Protein AF-K0EKS1-F1 (afdb_monomer_lite)

Organism: Nocardia brasiliensis (strain ATCC 700358 / HUJEG-1) (NCBI:txid1133849)

Secondary structure (DSSP, 8-state):
---HHHHHHHHHHHHHHHHHHHHHHHHHHHHHHHHHHHHHHHHHHHHHHHHHHHHHHHHHHHHHHHHHHHHHHHHHHHHTT-HHHHHH---SS--GGG--TT-HHHHHHHHHHHHHHHHHHHHHHHHHS-PPTT-SSS-HHHHHHHHHHHHHHHHHHHTT-GGG-TTHHHHHHHHHHHHHHHHHHHHH--

Structure (mmCIF, N/CA/C/O backbone):
data_AF-K0EKS1-F1
#
_entry.id   AF-K0EKS1-F1
#
loop_
_atom_site.group_PDB
_atom_site.id
_atom_site.type_symbol
_atom_site.label_atom_id
_atom_site.label_alt_id
_atom_site.label_comp_id
_atom_site.label_asym_id
_atom_site.label_entity_id
_atom_site.label_seq_id
_atom_site.pdbx_PDB_ins_code
_atom_site.Cartn_x
_atom_site.Cartn_y
_atom_site.Cartn_z
_atom_site.occupancy
_atom_site.B_iso_or_equiv
_atom_site.auth_seq_id
_atom_site.auth_comp_id
_atom_site.auth_asym_id
_atom_site.auth_atom_id
_atom_site.pdbx_PDB_model_num
ATOM 1 N N . MET A 1 1 ? -32.807 6.459 83.643 1.00 56.84 1 MET A N 1
ATOM 2 C CA . MET A 1 1 ? -33.765 5.851 82.695 1.00 56.84 1 MET A CA 1
ATOM 3 C C . MET A 1 1 ? -33.998 6.835 81.564 1.00 56.84 1 MET A C 1
ATOM 5 O O . MET A 1 1 ? -34.499 7.922 81.821 1.00 56.84 1 MET A O 1
ATOM 9 N N . LEU A 1 2 ? -33.567 6.502 80.348 1.00 55.72 2 LEU A N 1
ATOM 10 C CA . LEU A 1 2 ? -33.925 7.268 79.153 1.00 55.72 2 LEU A CA 1
ATOM 11 C C . LEU A 1 2 ? -35.440 7.152 78.950 1.00 55.72 2 LEU A C 1
ATOM 13 O O . LEU A 1 2 ? -35.976 6.049 78.929 1.00 55.72 2 LEU A O 1
ATOM 17 N N . SER A 1 3 ? -36.131 8.287 78.844 1.00 78.94 3 SER A N 1
ATOM 18 C CA . SER A 1 3 ? -37.549 8.320 78.476 1.00 78.94 3 SER A CA 1
ATOM 19 C C . SER A 1 3 ? -37.733 7.672 77.098 1.00 78.94 3 SER A C 1
ATOM 21 O O . SER A 1 3 ? -36.921 7.918 76.204 1.00 78.94 3 SER A O 1
ATOM 23 N N . ASN A 1 4 ? -38.811 6.903 76.891 1.00 83.19 4 ASN A N 1
ATOM 24 C CA . ASN A 1 4 ? -39.162 6.318 75.584 1.00 83.19 4 ASN A CA 1
ATOM 25 C C . ASN A 1 4 ? -39.104 7.346 74.441 1.00 83.19 4 ASN A C 1
ATOM 27 O O . ASN A 1 4 ? -38.734 7.016 73.318 1.00 83.19 4 ASN A O 1
ATOM 31 N N . ARG A 1 5 ? -39.406 8.617 74.735 1.00 84.06 5 ARG A N 1
ATOM 32 C CA . ARG A 1 5 ? -39.334 9.714 73.764 1.00 84.06 5 ARG A CA 1
ATOM 33 C C . ARG A 1 5 ? -37.901 10.030 73.326 1.00 84.06 5 ARG A C 1
ATOM 35 O O . ARG A 1 5 ? -37.672 10.354 72.168 1.00 84.06 5 ARG A O 1
ATOM 42 N N . MET A 1 6 ? -36.941 9.925 74.240 1.00 85.00 6 MET A N 1
ATOM 43 C CA . MET A 1 6 ? -35.523 10.159 73.963 1.00 85.00 6 MET A CA 1
ATOM 44 C C . MET A 1 6 ? -34.927 8.999 73.159 1.00 85.00 6 MET A C 1
ATOM 46 O O . MET A 1 6 ? -34.163 9.232 72.231 1.00 85.00 6 MET A O 1
ATOM 50 N N . LEU A 1 7 ? -35.355 7.767 73.446 1.00 85.75 7 LEU A N 1
ATOM 51 C CA . LEU A 1 7 ? -34.953 6.577 72.692 1.00 85.75 7 LEU A CA 1
ATOM 52 C C . LEU A 1 7 ? -35.479 6.622 71.244 1.00 85.75 7 LEU A C 1
ATOM 54 O O . LEU A 1 7 ? -34.728 6.362 70.310 1.00 85.75 7 LEU A O 1
ATOM 58 N N . ALA A 1 8 ? -36.726 7.065 71.045 1.00 86.81 8 ALA A N 1
ATOM 59 C CA . ALA A 1 8 ? -37.295 7.284 69.713 1.00 86.81 8 ALA A CA 1
ATOM 60 C C . ALA A 1 8 ? -36.559 8.378 68.913 1.00 86.81 8 ALA A C 1
ATOM 62 O O . ALA A 1 8 ? -36.337 8.216 67.716 1.00 86.81 8 ALA A O 1
ATOM 63 N N . LEU A 1 9 ? -36.152 9.476 69.562 1.00 89.38 9 LEU A N 1
ATOM 64 C CA . LEU A 1 9 ? -35.374 10.539 68.913 1.00 89.38 9 LEU A CA 1
ATOM 65 C C . LEU A 1 9 ? -33.978 10.066 68.496 1.00 89.38 9 LEU A C 1
ATOM 67 O O . LEU A 1 9 ? -33.547 10.382 67.393 1.00 89.38 9 LEU A O 1
ATOM 71 N N . VAL A 1 10 ? -33.292 9.292 69.343 1.00 87.44 10 VAL A N 1
ATOM 72 C CA . VAL A 1 10 ? -31.976 8.727 69.004 1.00 87.44 10 VAL A CA 1
ATOM 73 C C . VAL A 1 10 ? -32.083 7.799 67.793 1.00 87.44 10 VAL A C 1
ATOM 75 O O . VAL A 1 10 ? -31.304 7.952 66.859 1.00 87.44 10 VAL A O 1
ATOM 78 N N . LEU A 1 11 ? -33.088 6.915 67.752 1.00 88.25 11 LEU A N 1
ATOM 79 C CA . LEU A 1 11 ? -33.312 6.025 66.605 1.00 88.25 11 LEU A CA 1
ATOM 80 C C . LEU A 1 11 ? -33.653 6.786 65.314 1.00 88.25 11 LEU A C 1
ATOM 82 O O . LEU A 1 11 ? -33.196 6.402 64.244 1.00 88.25 11 LEU A O 1
ATOM 86 N N . LEU A 1 12 ? -34.425 7.875 65.399 1.00 90.75 12 LEU A N 1
ATOM 87 C CA . LEU A 1 12 ? -34.719 8.729 64.242 1.00 90.75 12 LEU A CA 1
ATOM 88 C C . LEU A 1 12 ? -33.471 9.440 63.708 1.00 90.75 12 LEU A C 1
ATOM 90 O O . LEU A 1 12 ? -33.309 9.546 62.495 1.00 90.75 12 LEU A O 1
ATOM 94 N N . VAL A 1 13 ? -32.596 9.924 64.594 1.00 92.00 13 VAL A N 1
ATOM 95 C CA . VAL A 1 13 ? -31.334 10.566 64.196 1.00 92.00 13 VAL A CA 1
ATOM 96 C C . VAL A 1 13 ? -30.388 9.556 63.551 1.00 92.00 13 VAL A C 1
ATOM 98 O O . VAL A 1 13 ? -29.779 9.881 62.536 1.00 92.00 13 VAL A O 1
ATOM 101 N N . ASP A 1 14 ? -30.298 8.340 64.091 1.00 92.00 14 ASP A N 1
ATOM 102 C CA . ASP A 1 14 ? -29.444 7.283 63.536 1.00 92.00 14 ASP A CA 1
ATOM 103 C C . ASP A 1 14 ? -29.955 6.826 62.159 1.00 92.00 14 ASP A C 1
ATOM 105 O O . ASP A 1 14 ? -29.204 6.814 61.186 1.00 92.00 14 ASP A O 1
ATOM 109 N N . ALA A 1 15 ? -31.270 6.611 62.021 1.00 89.44 15 ALA A N 1
ATOM 110 C CA . ALA A 1 15 ? -31.894 6.294 60.736 1.00 89.44 15 ALA A CA 1
ATOM 111 C C . ALA A 1 15 ? -31.708 7.415 59.695 1.00 89.44 15 ALA A C 1
ATOM 113 O O . ALA A 1 15 ? -31.446 7.143 58.521 1.00 89.44 15 ALA A O 1
ATOM 114 N N . ALA A 1 16 ? -31.808 8.684 60.106 1.00 92.25 16 ALA A N 1
ATOM 115 C CA . ALA A 1 16 ? -31.542 9.821 59.226 1.00 92.25 16 ALA A CA 1
ATOM 116 C C . ALA A 1 16 ? -30.058 9.905 58.822 1.00 92.25 16 ALA A C 1
ATOM 118 O O . ALA A 1 16 ? -29.754 10.227 57.673 1.00 92.25 16 ALA A O 1
ATOM 119 N N . ALA A 1 17 ? -29.137 9.592 59.739 1.00 92.06 17 ALA A N 1
ATOM 120 C CA . ALA A 1 17 ? -27.705 9.570 59.464 1.00 92.06 17 ALA A CA 1
ATOM 121 C C . ALA A 1 17 ? -27.325 8.451 58.484 1.00 92.06 17 ALA A C 1
ATOM 123 O O . ALA A 1 17 ? -26.531 8.690 57.572 1.00 92.06 17 ALA A O 1
ATOM 124 N N . ASP A 1 18 ? -27.912 7.264 58.627 1.00 93.62 18 ASP A N 1
ATOM 125 C CA . ASP A 1 18 ? -27.682 6.148 57.709 1.00 93.62 18 ASP A CA 1
ATOM 126 C C . ASP A 1 18 ? -28.278 6.421 56.326 1.00 93.62 18 ASP A C 1
ATOM 128 O O . ASP A 1 18 ? -27.584 6.259 55.323 1.00 93.62 18 ASP A O 1
ATOM 132 N N . THR A 1 19 ? -29.489 6.985 56.257 1.00 93.12 19 THR A N 1
ATOM 133 C CA . THR A 1 19 ? -30.087 7.406 54.976 1.00 93.12 19 THR A CA 1
ATOM 134 C C . THR A 1 19 ? -29.200 8.437 54.263 1.00 93.12 19 THR A C 1
ATOM 136 O O . THR A 1 19 ? -28.927 8.310 53.071 1.00 93.12 19 THR A O 1
ATOM 139 N N . ALA A 1 20 ? -28.662 9.421 54.995 1.00 92.00 20 ALA A N 1
ATOM 140 C CA . ALA A 1 20 ? -27.756 10.421 54.428 1.00 92.00 20 ALA A CA 1
ATOM 141 C C . ALA A 1 20 ? -26.421 9.820 53.940 1.00 92.00 20 ALA A C 1
ATOM 143 O O . ALA A 1 20 ? -25.852 10.286 52.948 1.00 92.00 20 ALA A O 1
ATOM 144 N N . ARG A 1 21 ? -25.903 8.782 54.613 1.00 93.56 21 ARG A N 1
ATOM 145 C CA . ARG A 1 21 ? -24.689 8.064 54.184 1.00 93.56 21 ARG A CA 1
ATOM 146 C C . ARG A 1 21 ? -24.934 7.252 52.917 1.00 93.56 21 ARG A C 1
ATOM 148 O O . ARG A 1 21 ? -24.098 7.304 52.014 1.00 93.56 21 ARG A O 1
ATOM 155 N N . ASP A 1 22 ? -26.068 6.567 52.832 1.00 93.81 22 ASP A N 1
ATOM 156 C CA . ASP A 1 22 ? -26.453 5.783 51.657 1.00 93.81 22 ASP A CA 1
ATOM 157 C C . ASP A 1 22 ? -26.688 6.677 50.436 1.00 93.81 22 ASP A C 1
ATOM 159 O O . ASP A 1 22 ? -26.196 6.384 49.343 1.00 93.81 22 ASP A O 1
ATOM 163 N N . GLU A 1 23 ? -27.344 7.825 50.619 1.00 94.00 23 GLU A N 1
ATOM 164 C CA . GLU A 1 23 ? -27.507 8.828 49.563 1.00 94.00 23 GLU A CA 1
ATOM 165 C C . GLU A 1 23 ? -26.155 9.380 49.087 1.00 94.00 23 GLU A C 1
ATOM 167 O O . GLU A 1 23 ? -25.901 9.453 47.879 1.00 94.00 23 GLU A O 1
ATOM 172 N N . ALA A 1 24 ? -25.240 9.695 50.011 1.00 93.06 24 ALA A N 1
ATOM 173 C CA . ALA A 1 24 ? -23.900 10.168 49.668 1.00 93.06 24 ALA A CA 1
ATOM 174 C C . ALA A 1 24 ? -23.063 9.098 48.940 1.00 93.06 24 ALA A C 1
ATOM 176 O O . ALA A 1 24 ? -22.315 9.423 48.011 1.00 93.06 24 ALA A O 1
ATOM 177 N N . ALA A 1 25 ? -23.185 7.826 49.330 1.00 93.19 25 ALA A N 1
ATOM 178 C CA . ALA A 1 25 ? -22.529 6.706 48.659 1.00 93.19 25 ALA A CA 1
ATOM 179 C C . ALA A 1 25 ? -23.094 6.494 47.244 1.00 93.19 25 ALA A C 1
ATOM 181 O O . ALA A 1 25 ? -22.328 6.393 46.280 1.00 93.19 25 ALA A O 1
ATOM 182 N N . ALA A 1 26 ? -24.421 6.525 47.097 1.00 92.88 26 ALA A N 1
ATOM 183 C CA . ALA A 1 26 ? -25.094 6.421 45.808 1.00 92.88 26 ALA A CA 1
ATOM 184 C C . ALA A 1 26 ? -24.721 7.581 44.871 1.00 92.88 26 ALA A C 1
ATOM 186 O O . ALA A 1 26 ? -24.513 7.376 43.671 1.00 92.88 26 ALA A O 1
ATOM 187 N N . GLU A 1 27 ? -24.587 8.805 45.390 1.00 93.56 27 GLU A N 1
ATOM 188 C CA . GLU A 1 27 ? -24.186 9.951 44.578 1.00 93.56 27 GLU A CA 1
ATOM 189 C C . GLU A 1 27 ? -22.719 9.870 44.131 1.00 93.56 27 GLU A C 1
ATOM 191 O O . GLU A 1 27 ? -22.423 10.156 42.966 1.00 93.56 27 GLU A O 1
ATOM 196 N N . ARG A 1 28 ? -21.806 9.410 44.998 1.00 93.38 28 ARG A N 1
ATOM 197 C CA . ARG A 1 28 ? -20.407 9.140 44.613 1.00 93.38 28 ARG A CA 1
ATOM 198 C C . ARG A 1 28 ? -20.329 8.092 43.507 1.00 93.38 28 ARG A C 1
ATOM 200 O O . ARG A 1 28 ? -19.705 8.345 42.481 1.00 93.38 28 ARG A O 1
ATOM 207 N N . GLN A 1 29 ? -21.062 6.989 43.644 1.00 93.00 29 GLN A N 1
ATOM 208 C CA . GLN A 1 29 ? -21.104 5.938 42.629 1.00 93.00 29 GLN A CA 1
ATOM 209 C C . GLN A 1 29 ? -21.655 6.448 41.285 1.00 93.00 29 GLN A C 1
ATOM 211 O O . GLN A 1 29 ? -21.116 6.122 40.226 1.00 93.00 29 GLN A O 1
ATOM 216 N N . ARG A 1 30 ? -22.687 7.304 41.304 1.00 93.38 30 ARG A N 1
ATOM 217 C CA . ARG A 1 30 ? -23.215 7.955 40.090 1.00 93.38 30 ARG A CA 1
ATOM 218 C C . ARG A 1 30 ? -22.198 8.901 39.450 1.00 93.38 30 ARG A C 1
ATOM 220 O O . ARG A 1 30 ? -22.126 8.965 38.222 1.00 93.38 30 ARG A O 1
ATOM 227 N N . ARG A 1 31 ? -21.420 9.643 40.245 1.00 93.38 31 ARG A N 1
ATOM 228 C CA . ARG A 1 31 ? -20.357 10.528 39.736 1.00 93.38 31 ARG A CA 1
ATOM 229 C C . ARG A 1 31 ? -19.224 9.721 39.102 1.00 93.38 31 ARG A C 1
ATOM 231 O O . ARG A 1 31 ? -18.850 10.024 37.971 1.00 93.38 31 ARG A O 1
ATOM 238 N N . ASP A 1 32 ? -18.765 8.658 39.752 1.00 93.38 32 ASP A N 1
ATOM 239 C CA . ASP A 1 32 ? -17.698 7.793 39.235 1.00 93.38 32 ASP A CA 1
ATOM 240 C C . ASP A 1 32 ? -18.121 7.058 37.952 1.00 93.38 32 ASP A C 1
ATOM 242 O O . ASP A 1 32 ? -17.356 6.977 36.983 1.00 93.38 32 ASP A O 1
ATOM 246 N N . ALA A 1 33 ? -19.377 6.601 37.882 1.00 91.56 33 ALA A N 1
ATOM 247 C CA . ALA A 1 33 ? -19.951 6.029 36.665 1.00 91.56 33 ALA A CA 1
ATOM 248 C C . ALA A 1 33 ? -19.949 7.039 35.500 1.00 91.56 33 ALA A C 1
ATOM 250 O O . ALA A 1 33 ? -19.497 6.722 34.400 1.00 91.56 33 ALA A O 1
ATOM 251 N N . ARG A 1 34 ? -20.350 8.296 35.744 1.00 93.19 34 ARG A N 1
ATOM 252 C CA . ARG A 1 34 ? -20.321 9.351 34.713 1.00 93.19 34 ARG A CA 1
ATOM 253 C C . ARG A 1 34 ? -18.901 9.674 34.245 1.00 93.19 34 ARG A C 1
ATOM 255 O O . ARG A 1 34 ? -18.681 9.846 33.048 1.00 93.19 34 ARG A O 1
ATOM 262 N N . VAL A 1 35 ? -17.930 9.747 35.158 1.00 92.94 35 VAL A N 1
ATOM 263 C CA . VAL A 1 35 ? -16.524 10.030 34.812 1.00 92.94 35 VAL A CA 1
ATOM 264 C C . VAL A 1 35 ? -15.932 8.899 33.969 1.00 92.94 35 VAL A C 1
ATOM 266 O O . VAL A 1 35 ? -15.287 9.156 32.949 1.00 92.94 35 VAL A O 1
ATOM 269 N N . THR A 1 36 ? -16.186 7.643 34.343 1.00 92.88 36 THR A N 1
ATOM 270 C CA . THR A 1 36 ? -15.693 6.479 33.589 1.00 92.88 36 THR A CA 1
ATOM 271 C C . THR A 1 36 ? -16.332 6.370 32.203 1.00 92.88 36 THR A C 1
ATOM 273 O O . THR A 1 36 ? -15.628 6.091 31.228 1.00 92.88 36 THR A O 1
ATOM 276 N N . GLU A 1 37 ? -17.627 6.661 32.063 1.00 91.50 37 GLU A N 1
ATOM 277 C CA . GLU A 1 37 ? -18.300 6.742 30.761 1.00 91.50 37 GLU A CA 1
ATOM 278 C C . GLU A 1 37 ? -17.730 7.854 29.877 1.00 91.50 37 GLU A C 1
ATOM 280 O O . GLU A 1 37 ? -17.412 7.611 28.709 1.00 91.50 37 GLU A O 1
ATOM 285 N N . GLN A 1 38 ? -17.522 9.053 30.431 1.00 92.31 38 GLN A N 1
ATOM 286 C CA . GLN A 1 38 ? -16.899 10.163 29.706 1.00 92.31 38 GLN A CA 1
ATOM 287 C C . GLN A 1 38 ? -15.481 9.817 29.240 1.00 92.31 38 GLN A C 1
ATOM 289 O O . GLN A 1 38 ? -15.101 10.147 28.114 1.00 92.31 38 GLN A O 1
ATOM 294 N N . TRP A 1 39 ? -14.701 9.120 30.067 1.00 89.25 39 TRP A N 1
ATOM 295 C CA . TRP A 1 39 ? -13.350 8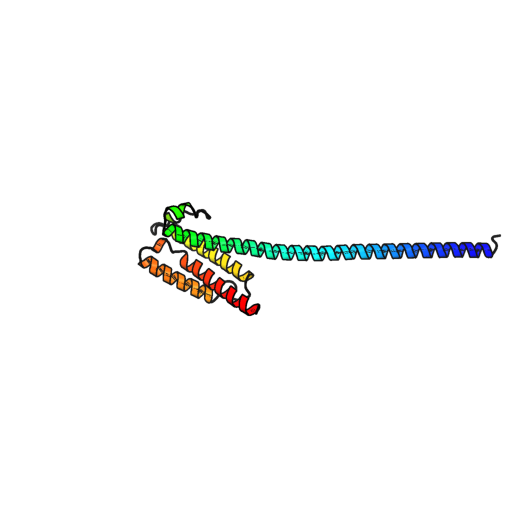.699 29.706 1.00 89.25 39 TRP A CA 1
ATOM 296 C C . TRP A 1 39 ? -13.355 7.664 28.573 1.00 89.25 39 TRP A C 1
ATOM 298 O O . TRP A 1 39 ? -12.623 7.820 27.594 1.00 89.25 39 TRP A O 1
ATOM 308 N N . ARG A 1 40 ? -14.252 6.669 28.630 1.00 89.62 40 ARG A N 1
ATOM 309 C CA . ARG A 1 40 ? -14.440 5.688 27.544 1.00 89.62 40 ARG A CA 1
ATOM 310 C C . ARG A 1 40 ? -14.906 6.350 26.245 1.00 89.62 40 ARG A C 1
ATOM 312 O O . ARG A 1 40 ? -14.406 6.007 25.174 1.00 89.62 40 ARG A O 1
ATOM 319 N N . ALA A 1 41 ? -15.826 7.312 26.318 1.00 88.94 41 ALA A N 1
ATOM 320 C CA . ALA A 1 41 ? -16.287 8.064 25.152 1.00 88.94 41 ALA A CA 1
ATOM 321 C C . ALA A 1 41 ? -15.144 8.870 24.511 1.00 88.94 41 ALA A C 1
ATOM 323 O O . ALA A 1 41 ? -14.951 8.803 23.295 1.00 88.94 41 ALA A O 1
ATOM 324 N N . ARG A 1 42 ? -14.326 9.554 25.325 1.00 89.38 42 ARG A N 1
ATOM 325 C CA . ARG A 1 42 ? -13.128 10.272 24.856 1.00 89.38 42 ARG A CA 1
ATOM 326 C C . ARG A 1 42 ? -12.103 9.335 24.221 1.00 89.38 42 ARG A C 1
ATOM 328 O O . ARG A 1 42 ? -11.537 9.679 23.188 1.00 89.38 42 ARG A O 1
ATOM 335 N N . GLN A 1 43 ? -11.886 8.145 24.783 1.00 86.56 43 GLN A N 1
ATOM 336 C CA . GLN A 1 43 ? -10.984 7.151 24.194 1.00 86.56 43 GLN A CA 1
ATOM 337 C C . GLN A 1 43 ? -11.459 6.664 22.823 1.00 86.56 43 GLN A C 1
ATOM 339 O O . GLN A 1 43 ? -10.652 6.593 21.897 1.00 86.56 43 GLN A O 1
ATOM 344 N N . ARG A 1 44 ? -12.760 6.385 22.663 1.00 85.81 44 ARG A N 1
ATOM 345 C CA . ARG A 1 44 ? -13.337 6.004 21.362 1.00 85.81 44 ARG A CA 1
ATOM 346 C C . ARG A 1 44 ? -13.173 7.123 20.335 1.00 85.81 44 ARG A C 1
ATOM 348 O O . ARG A 1 44 ? -12.663 6.882 19.246 1.00 85.81 44 ARG A O 1
ATOM 355 N N . GLN A 1 45 ? -13.490 8.362 20.716 1.00 83.62 45 GLN A N 1
ATOM 356 C CA . GLN A 1 45 ? -13.295 9.527 19.848 1.00 83.62 45 GLN A CA 1
ATOM 357 C C . GLN A 1 45 ? -11.823 9.720 19.454 1.00 83.62 45 GLN A C 1
ATOM 359 O O . GLN A 1 45 ? -11.530 9.970 18.284 1.00 83.62 45 GLN A O 1
ATOM 364 N N . ALA A 1 46 ? -10.887 9.564 20.395 1.00 80.00 46 ALA A N 1
ATOM 365 C CA . ALA A 1 46 ? -9.455 9.668 20.123 1.00 80.00 46 ALA A CA 1
ATOM 366 C C . ALA A 1 46 ? -8.956 8.551 19.188 1.00 80.00 46 ALA A C 1
ATOM 368 O O . ALA A 1 46 ? -8.166 8.823 18.283 1.00 80.00 46 ALA A O 1
ATOM 369 N N . ALA A 1 47 ? -9.435 7.316 19.360 1.00 78.12 47 ALA A N 1
ATOM 370 C CA . ALA A 1 47 ? -9.115 6.197 18.475 1.00 78.12 47 ALA A CA 1
ATOM 371 C C . ALA A 1 47 ? -9.649 6.429 17.050 1.00 78.12 47 ALA A C 1
ATOM 373 O O . ALA A 1 47 ? -8.907 6.266 16.079 1.00 78.12 47 ALA A O 1
ATOM 374 N N . ASP A 1 48 ? -10.887 6.908 16.918 1.00 81.94 48 ASP A N 1
ATOM 375 C CA . ASP A 1 48 ? -11.491 7.230 15.621 1.00 81.94 48 ASP A CA 1
ATOM 376 C C . ASP A 1 48 ? -10.788 8.396 14.919 1.00 81.94 48 ASP A C 1
ATOM 378 O O . ASP A 1 48 ? -10.633 8.401 13.694 1.00 81.94 48 ASP A O 1
ATOM 382 N N . LEU A 1 49 ? -10.357 9.411 15.673 1.00 78.75 49 LEU A N 1
ATOM 383 C CA . LEU A 1 49 ? -9.557 10.514 15.141 1.00 78.75 49 LEU A CA 1
ATOM 384 C C . LEU A 1 49 ? -8.186 10.021 14.676 1.00 78.75 49 LEU A C 1
ATOM 386 O O . LEU A 1 49 ? -7.816 10.309 13.540 1.00 78.75 49 LEU A O 1
ATOM 390 N N . ARG A 1 50 ? -7.473 9.222 15.482 1.00 74.00 50 ARG A N 1
ATOM 391 C CA . ARG A 1 50 ? -6.190 8.614 15.086 1.00 74.00 50 ARG A CA 1
ATOM 392 C C . ARG A 1 50 ? -6.336 7.787 13.814 1.00 74.00 50 ARG A C 1
ATOM 394 O O . ARG A 1 50 ? -5.558 7.973 12.886 1.00 74.00 50 ARG A O 1
ATOM 401 N N . ARG A 1 51 ? -7.366 6.942 13.723 1.00 73.00 51 ARG A N 1
ATOM 402 C CA . ARG A 1 51 ? -7.639 6.134 12.527 1.00 73.00 51 ARG A CA 1
ATOM 403 C C . ARG A 1 51 ? -7.898 7.008 11.300 1.00 73.00 51 ARG A C 1
ATOM 405 O O . ARG A 1 51 ? -7.324 6.761 10.245 1.00 73.00 51 ARG A O 1
ATOM 412 N N . ARG A 1 52 ? -8.706 8.065 11.430 1.00 76.38 52 ARG A N 1
ATOM 413 C CA . ARG A 1 52 ? -8.970 9.015 10.334 1.00 76.38 52 ARG A CA 1
ATOM 414 C C . ARG A 1 52 ? -7.724 9.794 9.916 1.00 76.38 52 ARG A C 1
ATOM 416 O O . ARG A 1 52 ? -7.507 9.959 8.719 1.00 76.38 52 ARG A O 1
ATOM 423 N N . VAL A 1 53 ? -6.911 10.250 10.868 1.00 73.38 53 VAL A N 1
ATOM 424 C CA . VAL A 1 53 ? -5.648 10.952 10.594 1.00 73.38 53 VAL A CA 1
ATOM 425 C C . VAL A 1 53 ? -4.661 10.018 9.908 1.00 73.38 53 VAL A C 1
ATOM 427 O O . VAL A 1 53 ? -4.104 10.415 8.898 1.00 73.38 53 VAL A O 1
ATOM 430 N N . LEU A 1 54 ? -4.510 8.772 10.362 1.00 71.88 54 LEU A N 1
ATOM 431 C CA . LEU A 1 54 ? -3.648 7.780 9.712 1.00 71.88 54 LEU A CA 1
ATOM 432 C C . LEU A 1 54 ? -4.114 7.447 8.294 1.00 71.88 54 LEU A C 1
ATOM 434 O O . LEU A 1 54 ? -3.291 7.391 7.391 1.00 71.88 54 LEU A O 1
ATOM 438 N N . ILE A 1 55 ? -5.422 7.301 8.057 1.00 71.12 55 ILE A N 1
ATOM 439 C CA . ILE A 1 55 ? -5.953 7.092 6.700 1.00 71.12 55 ILE A CA 1
ATOM 440 C C . ILE A 1 55 ? -5.683 8.318 5.817 1.00 71.12 55 ILE A C 1
ATOM 442 O O . ILE A 1 55 ? -5.306 8.171 4.657 1.00 71.12 55 ILE A O 1
ATOM 446 N N . ARG A 1 56 ? -5.860 9.539 6.340 1.00 73.06 56 ARG A N 1
ATOM 447 C CA . ARG A 1 56 ? -5.599 10.779 5.589 1.00 73.06 56 ARG A CA 1
ATOM 448 C C . ARG A 1 56 ? -4.109 11.002 5.333 1.00 73.06 56 ARG A C 1
ATOM 450 O O . ARG A 1 56 ? -3.757 11.349 4.214 1.00 73.06 56 ARG A O 1
ATOM 457 N N . ALA A 1 57 ? -3.255 10.778 6.327 1.00 67.12 57 ALA A N 1
ATOM 458 C CA . ALA A 1 57 ? -1.803 10.867 6.220 1.00 67.12 57 ALA A CA 1
ATOM 459 C C . ALA A 1 57 ? -1.261 9.783 5.286 1.00 67.12 57 ALA A C 1
ATOM 461 O O . ALA A 1 57 ? -0.459 10.086 4.414 1.00 67.12 57 ALA A O 1
ATOM 462 N N . GLY A 1 58 ? -1.785 8.559 5.390 1.00 66.94 58 GLY A N 1
ATOM 463 C CA . GLY A 1 58 ? -1.516 7.466 4.464 1.00 66.94 58 GLY A CA 1
ATOM 464 C C . GLY A 1 58 ? -1.888 7.850 3.038 1.00 66.94 58 GLY A C 1
ATOM 465 O O . GLY A 1 58 ? -1.038 7.781 2.165 1.00 66.94 58 GLY A O 1
ATOM 466 N N . ARG A 1 59 ? -3.102 8.374 2.808 1.00 69.75 59 ARG A N 1
ATOM 467 C CA . ARG A 1 59 ? -3.526 8.914 1.501 1.00 69.75 59 ARG A CA 1
ATOM 468 C C . ARG A 1 59 ? -2.643 10.066 1.011 1.00 69.75 59 ARG A C 1
ATOM 470 O O . ARG A 1 59 ? -2.435 10.182 -0.191 1.00 69.75 59 ARG A O 1
ATOM 477 N N . LEU A 1 60 ? -2.149 10.927 1.901 1.00 71.12 60 LEU A N 1
ATOM 478 C CA . LEU A 1 60 ? -1.264 12.035 1.536 1.00 71.12 60 LEU A CA 1
ATOM 479 C C . LEU A 1 60 ? 0.128 11.527 1.136 1.00 71.12 60 LEU A C 1
ATOM 481 O O . LEU A 1 60 ? 0.631 11.931 0.097 1.00 71.12 60 LEU A O 1
ATOM 485 N N . ALA A 1 61 ? 0.710 10.611 1.913 1.00 65.44 61 ALA A N 1
ATOM 486 C CA . ALA A 1 61 ? 1.990 9.973 1.613 1.00 65.44 61 ALA A CA 1
ATOM 487 C C . ALA A 1 61 ? 1.918 9.195 0.292 1.00 65.44 61 ALA A C 1
ATOM 489 O O . ALA A 1 61 ? 2.770 9.346 -0.572 1.00 65.44 61 ALA A O 1
ATOM 490 N N . VAL A 1 62 ? 0.828 8.458 0.094 1.00 62.72 62 VAL A N 1
ATOM 491 C CA . VAL A 1 62 ? 0.445 7.799 -1.161 1.00 62.72 62 VAL A CA 1
ATOM 492 C C . VAL A 1 62 ? 0.439 8.778 -2.337 1.00 62.72 62 VAL A C 1
ATOM 494 O O . VAL A 1 62 ? 1.098 8.534 -3.345 1.00 62.72 62 VAL A O 1
ATOM 497 N N . ARG A 1 63 ? -0.264 9.912 -2.208 1.00 67.81 63 ARG A N 1
ATOM 498 C CA . ARG A 1 63 ? -0.292 10.954 -3.246 1.00 67.81 63 ARG A CA 1
ATOM 499 C C . ARG A 1 63 ? 1.093 11.528 -3.503 1.00 67.81 63 ARG A C 1
ATOM 501 O O . ARG A 1 63 ? 1.426 11.747 -4.658 1.00 67.81 63 ARG A O 1
ATOM 508 N N . ALA A 1 64 ? 1.885 11.750 -2.457 1.00 63.75 64 ALA A N 1
ATOM 509 C CA . ALA A 1 64 ? 3.246 12.250 -2.583 1.00 63.75 64 ALA A CA 1
ATOM 510 C C . ALA A 1 64 ? 4.138 11.269 -3.354 1.00 63.75 64 ALA A C 1
ATOM 512 O O . ALA A 1 64 ? 4.880 11.711 -4.218 1.00 63.75 64 ALA A O 1
ATOM 513 N N . VAL A 1 65 ? 4.015 9.957 -3.123 1.00 61.72 65 VAL A N 1
ATOM 514 C CA . VAL A 1 65 ? 4.770 8.926 -3.860 1.00 61.72 65 VAL A CA 1
ATOM 515 C C . VAL A 1 65 ? 4.354 8.872 -5.330 1.00 61.72 65 VAL A C 1
ATOM 517 O O . VAL A 1 65 ? 5.213 8.864 -6.205 1.00 61.72 65 VAL A O 1
ATOM 520 N N . VAL A 1 66 ? 3.049 8.881 -5.624 1.00 65.25 66 VAL A N 1
ATOM 521 C CA . VAL A 1 66 ? 2.558 8.871 -7.015 1.00 65.25 66 VAL A CA 1
ATOM 522 C C . VAL A 1 66 ? 2.954 10.154 -7.745 1.00 65.25 66 VAL A C 1
ATOM 524 O O . VAL A 1 66 ? 3.414 10.094 -8.880 1.00 65.25 66 VAL A O 1
ATOM 527 N N . LEU A 1 67 ? 2.811 11.313 -7.097 1.00 66.38 67 LEU A N 1
ATOM 528 C CA . LEU A 1 67 ? 3.233 12.593 -7.663 1.00 66.38 67 LEU A CA 1
ATOM 529 C C . LEU A 1 67 ? 4.744 12.642 -7.856 1.00 66.38 67 LEU A C 1
ATOM 531 O O . LEU A 1 67 ? 5.178 13.074 -8.912 1.00 66.38 67 LEU A O 1
ATOM 535 N N . ALA A 1 68 ? 5.533 12.162 -6.895 1.00 60.56 68 ALA A N 1
ATOM 536 C CA . ALA A 1 68 ? 6.980 12.071 -7.037 1.00 60.56 68 ALA A CA 1
ATOM 537 C C . ALA A 1 68 ? 7.348 11.190 -8.234 1.00 60.56 68 ALA A C 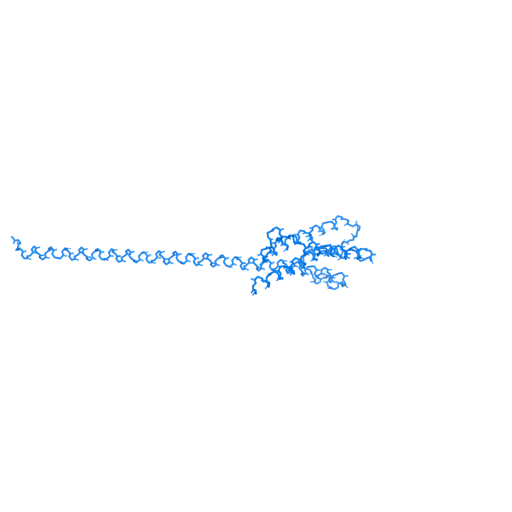1
ATOM 539 O O . ALA A 1 68 ? 8.119 11.625 -9.075 1.00 60.56 68 ALA A O 1
ATOM 540 N N . PHE A 1 69 ? 6.723 10.018 -8.385 1.00 66.06 69 PHE A N 1
ATOM 541 C CA . PHE A 1 69 ? 6.943 9.153 -9.544 1.00 66.06 69 PHE A CA 1
ATOM 542 C C . PHE A 1 69 ? 6.583 9.842 -10.868 1.00 66.06 69 PHE A C 1
ATOM 544 O O . PHE A 1 69 ? 7.362 9.792 -11.816 1.00 66.06 69 PHE A O 1
ATOM 551 N N . LEU A 1 70 ? 5.432 10.519 -10.941 1.00 63.12 70 LEU A N 1
ATOM 552 C CA . LEU A 1 70 ? 5.013 11.248 -12.142 1.00 63.12 70 LEU A CA 1
ATOM 553 C C . LEU A 1 70 ? 5.936 12.430 -12.454 1.00 63.12 70 LEU A C 1
ATOM 555 O O . LEU A 1 70 ? 6.239 12.665 -13.622 1.00 63.12 70 LEU A O 1
ATOM 559 N N . VAL A 1 71 ? 6.394 13.154 -11.431 1.00 62.47 71 VAL A N 1
ATOM 560 C CA . VAL A 1 71 ? 7.367 14.243 -11.569 1.00 62.47 71 VAL A CA 1
ATOM 561 C C . VAL A 1 71 ? 8.703 13.692 -12.048 1.00 62.47 71 VAL A C 1
ATOM 563 O O . VAL A 1 71 ? 9.247 14.236 -12.999 1.00 62.47 71 VAL A O 1
ATOM 566 N N . SER A 1 72 ? 9.199 12.590 -11.483 1.00 59.97 72 SER A N 1
ATOM 567 C CA . SER A 1 72 ? 10.438 11.948 -11.933 1.00 59.97 72 SER A CA 1
ATOM 568 C C . SER A 1 72 ? 10.318 11.425 -13.368 1.00 59.97 72 SER A C 1
ATOM 570 O O . SER A 1 72 ? 11.228 11.632 -14.162 1.00 59.97 72 SER A O 1
ATOM 572 N N . ALA A 1 73 ? 9.188 10.818 -13.743 1.00 60.88 73 ALA A N 1
ATOM 573 C CA . ALA A 1 73 ? 8.944 10.362 -15.114 1.00 60.88 73 ALA A CA 1
ATOM 574 C C . ALA A 1 73 ? 8.864 11.536 -16.109 1.00 60.88 73 ALA A C 1
ATOM 576 O O . ALA A 1 73 ? 9.469 11.491 -17.178 1.0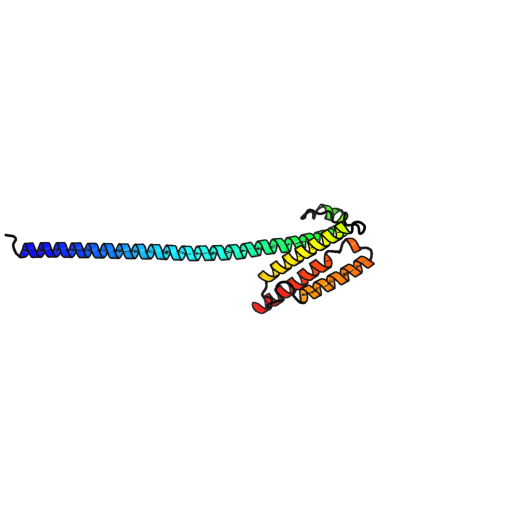0 60.88 73 ALA A O 1
ATOM 577 N N . SER A 1 74 ? 8.169 12.617 -15.738 1.00 61.56 74 SER A N 1
ATOM 578 C CA . SER A 1 74 ? 8.078 13.844 -16.546 1.00 61.56 74 SER A CA 1
ATOM 579 C C . SER A 1 74 ? 9.424 14.571 -16.626 1.00 61.56 74 SER A C 1
ATOM 581 O O . SER A 1 74 ? 9.766 15.145 -17.654 1.00 61.56 74 SER A O 1
ATOM 583 N N . GLY A 1 75 ? 10.208 14.513 -15.552 1.00 56.03 75 GLY A N 1
ATOM 584 C CA . GLY A 1 75 ? 11.567 15.023 -15.476 1.00 56.03 75 GLY A CA 1
ATOM 585 C C . GLY A 1 75 ? 12.520 14.283 -16.393 1.00 56.03 75 GLY A C 1
ATOM 586 O O . GLY A 1 75 ? 13.220 14.918 -17.170 1.00 56.03 75 GLY A O 1
ATOM 587 N N . ALA A 1 76 ? 12.481 12.949 -16.377 1.00 56.88 76 ALA A N 1
ATOM 588 C CA . ALA A 1 76 ? 13.229 12.113 -17.310 1.00 56.88 76 ALA A CA 1
ATOM 589 C C . ALA A 1 76 ? 12.832 12.398 -18.767 1.00 56.88 76 ALA A C 1
ATOM 591 O O . ALA A 1 76 ? 13.700 12.475 -19.634 1.00 56.88 76 ALA A O 1
ATOM 592 N N . MET A 1 77 ? 11.538 12.623 -19.033 1.00 59.41 77 MET A N 1
ATOM 593 C CA . MET A 1 77 ? 11.063 13.062 -20.345 1.00 59.41 77 MET A CA 1
ATOM 594 C C . MET A 1 77 ? 11.687 14.403 -20.739 1.00 59.41 77 MET A C 1
ATOM 596 O O . MET A 1 77 ? 12.222 14.520 -21.834 1.00 59.41 77 MET A O 1
ATOM 600 N N . ALA A 1 78 ? 11.663 15.402 -19.859 1.00 55.12 78 ALA A N 1
ATOM 601 C CA . ALA A 1 78 ? 12.194 16.726 -20.164 1.00 55.12 78 ALA A CA 1
ATOM 602 C C . ALA A 1 78 ? 13.732 16.743 -20.288 1.00 55.12 78 ALA A C 1
ATOM 604 O O . ALA A 1 78 ? 14.266 17.396 -21.183 1.00 55.12 78 ALA A O 1
ATOM 605 N N . ALA A 1 79 ? 14.434 15.957 -19.467 1.00 56.97 79 ALA A N 1
ATOM 606 C CA . ALA A 1 79 ? 15.884 15.764 -19.515 1.00 56.97 79 ALA A CA 1
ATOM 607 C C . ALA A 1 79 ? 16.364 15.101 -20.818 1.00 56.97 79 ALA A C 1
ATOM 609 O O . ALA A 1 79 ? 17.510 15.302 -21.222 1.00 56.97 79 ALA A O 1
ATOM 610 N N . ALA A 1 80 ? 15.493 14.333 -21.486 1.00 55.97 80 ALA A N 1
ATOM 611 C CA . ALA A 1 80 ? 15.763 13.756 -22.801 1.00 55.97 80 ALA A CA 1
ATOM 612 C C . ALA A 1 80 ? 15.666 14.782 -23.949 1.00 55.97 80 ALA A C 1
ATOM 614 O O . ALA A 1 80 ? 16.162 14.509 -25.039 1.00 55.97 80 ALA A O 1
ATOM 615 N N . PHE A 1 81 ? 15.043 15.947 -23.724 1.00 59.25 81 PHE A N 1
ATOM 616 C CA . PHE A 1 81 ? 14.857 16.990 -24.743 1.00 59.25 81 PHE A CA 1
ATOM 617 C C . PHE A 1 81 ? 15.700 18.254 -24.515 1.00 59.25 81 PHE A C 1
ATOM 619 O O . PHE A 1 81 ? 15.851 19.035 -25.452 1.00 59.25 81 PHE A O 1
ATOM 626 N N . SER A 1 82 ? 16.230 18.488 -23.308 1.00 54.81 82 SER A N 1
ATOM 627 C CA . SER A 1 82 ? 17.026 19.683 -22.997 1.00 54.81 82 SER A CA 1
ATOM 628 C C . SER A 1 82 ? 18.061 19.440 -21.895 1.00 54.81 82 SER A C 1
ATOM 630 O O . SER A 1 82 ? 17.743 18.878 -20.843 1.00 54.81 82 SER A O 1
ATOM 632 N N . ASP A 1 83 ? 19.288 19.914 -22.135 1.00 54.81 83 ASP A N 1
ATOM 633 C CA . ASP A 1 83 ? 20.417 19.881 -21.197 1.00 54.81 83 ASP A CA 1
ATOM 634 C C . ASP A 1 83 ? 20.148 20.700 -19.932 1.00 54.81 83 ASP A C 1
ATOM 636 O O . ASP A 1 83 ? 20.343 20.199 -18.826 1.00 54.81 83 ASP A O 1
ATOM 640 N N . ASP A 1 84 ? 19.567 21.891 -20.084 1.00 55.25 84 ASP A N 1
ATOM 641 C CA . ASP A 1 84 ? 19.279 22.790 -18.961 1.00 55.25 84 ASP A CA 1
ATOM 642 C C . ASP A 1 84 ? 18.228 22.214 -17.996 1.00 55.25 84 ASP A C 1
ATOM 644 O O . ASP A 1 84 ? 18.217 22.528 -16.804 1.00 55.25 84 ASP A O 1
ATOM 648 N N . VAL A 1 85 ? 17.333 21.355 -18.502 1.00 49.16 85 VAL A N 1
ATOM 649 C CA . VAL A 1 85 ? 16.257 20.742 -17.706 1.00 49.16 85 VAL A CA 1
ATOM 650 C C . VAL A 1 85 ? 16.740 19.491 -16.973 1.00 49.16 85 VAL A C 1
ATOM 652 O O . VAL A 1 85 ? 16.271 19.207 -15.869 1.00 49.16 85 VAL A O 1
ATOM 655 N N . ALA A 1 86 ? 17.705 18.764 -17.541 1.00 48.88 86 ALA A N 1
ATOM 656 C CA . ALA A 1 86 ? 18.319 17.616 -16.877 1.00 48.88 86 ALA A CA 1
ATOM 657 C C . ALA A 1 86 ? 18.993 18.015 -15.552 1.00 48.88 86 ALA A C 1
ATOM 659 O O . ALA A 1 86 ? 18.852 17.302 -14.559 1.00 48.88 86 ALA A O 1
ATOM 660 N N . ASP A 1 87 ? 19.622 19.193 -15.515 1.00 48.41 87 ASP A N 1
ATOM 661 C CA . ASP A 1 87 ? 20.273 19.724 -14.315 1.00 48.41 87 ASP A CA 1
ATOM 662 C C . ASP A 1 87 ? 19.272 20.238 -13.264 1.00 48.41 87 ASP A C 1
ATOM 664 O O . ASP A 1 87 ? 19.551 20.202 -12.064 1.00 48.41 87 ASP A O 1
ATOM 668 N N . THR A 1 88 ? 18.076 20.686 -13.673 1.00 48.62 88 THR A N 1
ATOM 669 C CA . THR A 1 88 ? 17.075 21.236 -12.737 1.00 48.62 88 THR A CA 1
ATOM 670 C C . THR A 1 88 ? 16.126 20.195 -12.152 1.00 48.62 88 THR A C 1
ATOM 672 O O . THR A 1 88 ? 15.664 20.365 -11.023 1.00 48.62 88 THR A O 1
ATOM 675 N N . VAL A 1 89 ? 15.815 19.108 -12.866 1.00 48.84 89 VAL A N 1
ATOM 676 C CA . VAL A 1 89 ? 14.827 18.106 -12.409 1.00 48.84 89 VAL A CA 1
ATOM 677 C C . VAL A 1 89 ? 15.469 17.015 -11.535 1.00 48.84 89 VAL A C 1
ATOM 679 O O . VAL A 1 89 ? 15.065 15.853 -11.517 1.00 48.84 89 VAL A O 1
ATOM 682 N N . TRP A 1 90 ? 16.464 17.413 -10.740 1.00 44.84 90 TRP A N 1
ATOM 683 C CA . TRP A 1 90 ? 17.290 16.563 -9.880 1.00 44.84 90 TRP A CA 1
ATOM 684 C C . TRP A 1 90 ? 16.579 16.104 -8.590 1.00 44.84 90 TRP A C 1
ATOM 686 O O . TRP A 1 90 ? 17.127 16.157 -7.490 1.00 44.84 90 TRP A O 1
ATOM 696 N N . PHE A 1 91 ? 15.338 15.624 -8.692 1.00 44.44 91 PHE A N 1
ATOM 697 C CA . PHE A 1 91 ? 14.622 14.978 -7.586 1.00 44.44 91 PHE A CA 1
ATOM 698 C C . PHE A 1 91 ? 14.489 13.472 -7.837 1.00 44.44 91 PHE A C 1
ATOM 700 O O . PHE A 1 91 ? 13.392 12.961 -8.044 1.00 44.44 91 PHE A O 1
ATOM 707 N N . ALA A 1 92 ? 15.643 12.793 -7.858 1.00 46.22 92 ALA A N 1
ATOM 708 C CA . ALA A 1 92 ? 15.886 11.400 -7.443 1.00 46.22 92 ALA A CA 1
ATOM 709 C C . ALA A 1 92 ? 17.214 10.892 -8.046 1.00 46.22 92 ALA A C 1
ATOM 711 O O . ALA A 1 92 ? 17.211 10.091 -8.967 1.00 46.22 92 ALA A O 1
ATOM 712 N N . ALA A 1 93 ? 18.343 11.368 -7.516 1.00 44.03 93 ALA A N 1
ATOM 713 C CA . ALA A 1 93 ? 19.620 10.647 -7.391 1.00 44.03 93 ALA A CA 1
ATOM 714 C C . ALA A 1 93 ? 20.293 9.947 -8.601 1.00 44.03 93 ALA A C 1
ATOM 716 O O . ALA A 1 93 ? 21.315 9.304 -8.369 1.00 44.03 93 ALA A O 1
ATOM 717 N N . TYR A 1 94 ? 19.817 10.042 -9.845 1.00 50.31 94 TYR A N 1
ATOM 718 C CA . TYR A 1 94 ? 20.378 9.222 -10.925 1.00 50.31 94 TYR A CA 1
ATOM 719 C C . TYR A 1 94 ? 20.543 9.981 -12.241 1.00 50.31 94 TYR A C 1
ATOM 721 O O . TYR A 1 94 ? 19.584 10.496 -12.811 1.00 50.31 94 TYR A O 1
ATOM 729 N N . ASP A 1 95 ? 21.789 10.012 -12.717 1.00 51.22 95 ASP A N 1
ATOM 730 C CA . ASP A 1 95 ? 22.198 10.585 -13.994 1.00 51.22 95 ASP A CA 1
ATOM 731 C C . ASP A 1 95 ? 21.672 9.724 -15.156 1.00 51.22 95 ASP A C 1
ATOM 733 O O . ASP A 1 95 ? 22.296 8.749 -15.587 1.00 51.22 95 ASP A O 1
ATOM 737 N N . VAL A 1 96 ? 20.495 10.099 -15.663 1.00 51.16 96 VAL A N 1
ATOM 738 C CA . VAL A 1 96 ? 19.810 9.462 -16.801 1.00 51.16 96 VAL A CA 1
ATOM 739 C C . VAL A 1 96 ? 20.658 9.514 -18.086 1.00 51.16 96 VAL A C 1
ATOM 741 O O . VAL A 1 96 ? 20.402 8.757 -19.020 1.00 51.16 96 VAL A O 1
ATOM 744 N N . ARG A 1 97 ? 21.704 10.350 -18.149 1.00 45.03 97 ARG A N 1
ATOM 745 C CA . ARG A 1 97 ? 22.571 10.497 -19.332 1.00 45.03 97 ARG A CA 1
ATOM 746 C C . ARG A 1 97 ? 23.668 9.443 -19.403 1.00 45.03 97 ARG A C 1
ATOM 748 O O . ARG A 1 97 ? 24.171 9.166 -20.488 1.00 45.03 97 ARG A O 1
ATOM 755 N N . SER A 1 98 ? 23.994 8.808 -18.278 1.00 48.81 98 SER A N 1
ATOM 756 C CA . SER A 1 98 ? 24.963 7.706 -18.228 1.00 48.81 98 SER A CA 1
ATOM 757 C C . SER A 1 98 ? 24.431 6.398 -18.835 1.00 48.81 98 SER A C 1
ATOM 759 O O . SER A 1 98 ? 25.200 5.471 -19.093 1.00 48.81 98 SER A O 1
ATOM 761 N N . VAL A 1 99 ? 23.124 6.324 -19.124 1.00 48.19 99 VAL A N 1
ATOM 762 C CA . VAL A 1 99 ? 22.464 5.134 -19.678 1.00 48.19 99 VAL A CA 1
ATOM 763 C C . VAL A 1 99 ? 22.696 5.046 -21.183 1.00 48.19 99 VAL A C 1
ATOM 765 O O . VAL A 1 99 ? 21.815 5.284 -22.005 1.00 48.19 99 VAL A O 1
ATOM 768 N N . THR A 1 100 ? 23.915 4.693 -21.564 1.00 49.34 100 THR A N 1
ATOM 769 C CA . THR A 1 100 ? 24.216 4.257 -22.928 1.00 49.34 100 THR A CA 1
ATOM 770 C C . THR A 1 100 ? 23.841 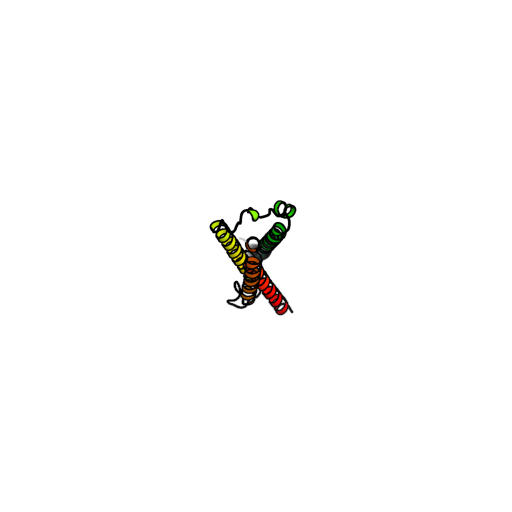2.783 -23.074 1.00 49.34 100 THR A C 1
ATOM 772 O O . THR A 1 100 ? 23.980 2.002 -22.135 1.00 49.34 100 THR A O 1
ATOM 775 N N . PHE A 1 101 ? 23.383 2.357 -24.256 1.00 49.00 101 PHE A N 1
ATOM 776 C CA . PHE A 1 101 ? 23.055 0.942 -24.514 1.00 49.00 101 PHE A CA 1
ATOM 777 C C . PHE A 1 101 ? 24.266 0.010 -24.296 1.00 49.00 101 PHE A C 1
ATOM 779 O O . PHE A 1 101 ? 24.097 -1.192 -24.104 1.00 49.00 101 PHE A O 1
ATOM 786 N N . SER A 1 102 ? 25.487 0.566 -24.302 1.00 49.91 102 SER A N 1
ATOM 787 C CA . SER A 1 102 ? 26.712 -0.165 -23.973 1.00 49.91 102 SER A CA 1
ATOM 788 C C . SER A 1 102 ? 26.800 -0.583 -22.507 1.00 49.91 102 SER A C 1
ATOM 790 O O . SER A 1 102 ? 27.523 -1.531 -22.215 1.00 49.91 102 SER A O 1
ATOM 792 N N . ASP A 1 103 ? 26.055 0.055 -21.600 1.00 58.81 103 ASP A N 1
ATOM 793 C CA . ASP A 1 103 ? 25.988 -0.339 -20.195 1.00 58.81 103 ASP A CA 1
ATOM 794 C C . ASP A 1 103 ? 24.676 -1.083 -19.899 1.00 58.81 103 ASP A C 1
ATOM 796 O O . ASP A 1 103 ? 23.731 -0.589 -19.277 1.00 58.81 103 ASP A O 1
ATOM 800 N N . PHE A 1 104 ? 24.606 -2.309 -20.420 1.00 56.16 104 PHE A N 1
ATOM 801 C CA . PHE A 1 104 ? 23.457 -3.207 -20.281 1.00 56.16 104 PHE A CA 1
ATOM 802 C C . PHE A 1 104 ? 23.051 -3.408 -18.813 1.00 56.16 104 PHE A C 1
ATOM 804 O O . PHE A 1 104 ? 21.862 -3.457 -18.504 1.00 56.16 104 PHE A O 1
ATOM 811 N N . VAL A 1 105 ? 24.028 -3.480 -17.900 1.00 60.72 105 VAL A N 1
ATOM 812 C CA . VAL A 1 105 ? 23.787 -3.643 -16.456 1.00 60.72 105 VAL A CA 1
ATOM 813 C C . VAL A 1 105 ? 23.026 -2.442 -15.903 1.00 60.72 105 VAL A C 1
ATOM 815 O O . VAL A 1 105 ? 22.022 -2.616 -15.212 1.00 60.72 105 VAL A O 1
ATOM 818 N N . SER A 1 106 ? 23.459 -1.238 -16.269 1.00 62.59 106 SER A N 1
ATOM 819 C CA . SER A 1 106 ? 22.797 0.010 -15.913 1.00 62.59 106 SER A CA 1
ATOM 820 C C . SER A 1 106 ? 21.354 0.041 -16.427 1.00 62.59 106 SER A C 1
ATOM 822 O O . SER A 1 106 ? 20.433 0.222 -15.634 1.00 62.59 106 SER A O 1
ATOM 824 N N . LEU A 1 107 ? 21.107 -0.255 -17.710 1.00 63.28 107 LEU A N 1
ATOM 825 C CA . LEU A 1 107 ? 19.744 -0.276 -18.267 1.00 63.28 107 LEU A CA 1
ATOM 826 C C . LEU A 1 107 ? 18.810 -1.265 -17.542 1.00 63.28 107 LEU A C 1
ATOM 828 O O . LEU A 1 107 ? 17.662 -0.921 -17.253 1.00 63.28 107 LEU A O 1
ATOM 832 N N . TRP A 1 108 ? 19.289 -2.471 -17.214 1.00 65.25 108 TRP A N 1
ATOM 833 C CA . TRP A 1 108 ? 18.508 -3.458 -16.453 1.00 65.25 108 TRP A CA 1
ATOM 834 C C . TRP A 1 108 ? 18.206 -3.008 -15.029 1.00 65.25 108 TRP A C 1
ATOM 836 O O . TRP A 1 108 ? 17.088 -3.212 -14.545 1.00 65.25 108 TRP A O 1
ATOM 846 N N . LEU A 1 109 ? 19.178 -2.386 -14.362 1.00 65.62 109 LEU A N 1
ATOM 847 C CA . LEU A 1 109 ? 18.986 -1.802 -13.041 1.00 65.62 109 LEU A CA 1
ATOM 848 C C . LEU A 1 109 ? 17.898 -0.719 -13.096 1.00 65.62 109 LEU A C 1
ATOM 850 O O . LEU A 1 109 ? 16.958 -0.752 -12.300 1.00 65.62 109 LEU A O 1
ATOM 854 N N . TYR A 1 110 ? 17.965 0.179 -14.082 1.00 64.12 110 TYR A N 1
ATOM 855 C CA . TYR A 1 110 ? 16.985 1.249 -14.266 1.00 64.12 110 TYR A CA 1
ATOM 856 C C . TYR A 1 110 ? 15.590 0.704 -14.568 1.00 64.12 110 TYR A C 1
ATOM 858 O O . TYR A 1 110 ? 14.635 1.046 -13.868 1.00 64.12 110 TYR A O 1
ATOM 866 N N . ALA A 1 111 ? 15.465 -0.220 -15.523 1.00 67.62 111 ALA A N 1
ATOM 867 C CA . ALA A 1 111 ? 14.196 -0.868 -15.843 1.00 67.62 111 ALA A CA 1
ATOM 868 C C . ALA A 1 111 ? 13.576 -1.563 -14.617 1.00 67.62 111 ALA A C 1
ATOM 870 O O . ALA A 1 111 ? 12.372 -1.444 -14.380 1.00 67.62 111 ALA A O 1
ATOM 871 N N . SER A 1 112 ? 14.400 -2.218 -13.794 1.00 66.50 112 SER A N 1
ATOM 872 C CA . SER A 1 112 ? 13.959 -2.861 -12.551 1.00 66.50 112 SER A CA 1
ATOM 873 C C . SER A 1 112 ? 13.452 -1.842 -11.530 1.00 66.50 112 SER A C 1
ATOM 875 O O . SER A 1 112 ? 12.401 -2.050 -10.926 1.00 66.50 112 SER A O 1
ATOM 877 N N . ILE A 1 113 ? 14.144 -0.710 -11.369 1.00 67.31 113 ILE A N 1
ATOM 878 C CA . ILE A 1 113 ? 13.714 0.380 -10.482 1.00 67.31 113 ILE A CA 1
ATOM 879 C C . ILE A 1 113 ? 12.384 0.977 -10.958 1.00 67.31 113 ILE A C 1
ATOM 881 O O . ILE A 1 113 ? 11.488 1.173 -10.132 1.00 67.31 113 ILE A O 1
ATOM 885 N N . ALA A 1 114 ? 12.196 1.224 -12.261 1.00 68.75 114 ALA A N 1
ATOM 886 C CA . ALA A 1 114 ? 10.897 1.688 -12.763 1.00 68.75 114 ALA A CA 1
ATOM 887 C C . ALA A 1 114 ? 9.800 0.650 -12.565 1.00 68.75 114 ALA A C 1
ATOM 889 O O . ALA A 1 114 ? 8.679 1.027 -12.233 1.00 68.75 114 ALA A O 1
ATOM 890 N N . LEU A 1 115 ? 10.093 -0.637 -12.760 1.00 70.75 115 LEU A N 1
ATOM 891 C CA . LEU A 1 115 ? 9.116 -1.697 -12.545 1.00 70.75 115 LEU A CA 1
ATOM 892 C C . LEU A 1 115 ? 8.700 -1.771 -11.071 1.00 70.75 115 LEU A C 1
ATOM 894 O O . LEU A 1 115 ? 7.508 -1.779 -10.777 1.00 70.75 115 LEU A O 1
ATOM 898 N N . LEU A 1 116 ? 9.656 -1.751 -10.139 1.00 70.44 116 LEU A N 1
ATOM 899 C CA . LEU A 1 116 ? 9.379 -1.725 -8.699 1.00 70.44 116 LEU A CA 1
ATOM 900 C C . LEU A 1 116 ? 8.612 -0.463 -8.293 1.00 70.44 116 LEU A C 1
ATOM 902 O O . LEU A 1 116 ? 7.661 -0.543 -7.515 1.00 70.44 116 LEU A O 1
ATOM 906 N N . SER A 1 117 ? 8.972 0.690 -8.860 1.00 68.19 117 SER A N 1
ATOM 907 C CA . SER A 1 117 ? 8.263 1.952 -8.629 1.00 68.19 117 SER A CA 1
ATOM 908 C C . SER A 1 117 ? 6.835 1.905 -9.173 1.00 68.19 117 SER A C 1
ATOM 910 O O . SER A 1 117 ? 5.912 2.373 -8.510 1.00 68.19 117 SER A O 1
ATOM 912 N N . ALA A 1 118 ? 6.623 1.282 -10.335 1.00 68.12 118 ALA A N 1
ATOM 913 C CA . ALA A 1 118 ? 5.294 1.059 -10.888 1.00 68.12 118 ALA A CA 1
ATOM 914 C C . ALA A 1 118 ? 4.478 0.101 -10.020 1.00 68.12 118 ALA A C 1
ATOM 916 O O . ALA A 1 118 ? 3.333 0.407 -9.716 1.00 68.12 118 ALA A O 1
ATOM 917 N N . VAL A 1 119 ? 5.053 -1.009 -9.550 1.00 72.69 119 VAL A N 1
ATOM 918 C CA . VAL A 1 119 ? 4.381 -1.930 -8.617 1.00 72.69 119 VAL A CA 1
ATOM 919 C C . VAL A 1 119 ? 3.998 -1.211 -7.325 1.00 72.69 119 VAL A C 1
ATOM 921 O O . VAL A 1 119 ? 2.877 -1.380 -6.845 1.00 72.69 119 VAL A O 1
ATOM 924 N N . ALA A 1 120 ? 4.879 -0.366 -6.784 1.00 71.38 120 ALA A N 1
ATOM 925 C CA . ALA A 1 120 ? 4.573 0.459 -5.622 1.00 71.38 120 ALA A CA 1
ATOM 926 C C . ALA A 1 120 ? 3.428 1.442 -5.918 1.00 71.38 120 ALA A C 1
ATOM 928 O O . ALA A 1 120 ? 2.469 1.504 -5.153 1.00 71.38 120 ALA A O 1
ATOM 929 N N . ALA A 1 121 ? 3.468 2.150 -7.050 1.00 69.94 121 ALA A N 1
ATOM 930 C CA . ALA A 1 121 ? 2.411 3.070 -7.465 1.00 69.94 121 ALA A CA 1
ATOM 931 C C . ALA A 1 121 ? 1.066 2.355 -7.687 1.00 69.94 121 ALA A C 1
ATOM 933 O O . ALA A 1 121 ? 0.034 2.830 -7.221 1.00 69.94 121 ALA A O 1
ATOM 934 N N . LEU A 1 122 ? 1.062 1.190 -8.334 1.00 73.69 122 LEU A N 1
ATOM 935 C CA . LEU A 1 122 ? -0.127 0.361 -8.543 1.00 73.69 122 LEU A CA 1
ATOM 936 C C . LEU A 1 122 ? -0.691 -0.153 -7.214 1.00 73.69 122 LEU A C 1
ATOM 938 O O . LEU A 1 122 ? -1.885 -0.021 -6.963 1.00 73.69 122 LEU A O 1
ATOM 942 N N . SER A 1 123 ? 0.169 -0.641 -6.317 1.00 72.31 123 SER A N 1
ATOM 943 C CA . SER A 1 123 ? -0.226 -1.048 -4.960 1.00 72.31 123 SER A CA 1
ATOM 944 C C . SER A 1 123 ? -0.844 0.114 -4.189 1.00 72.31 123 SER A C 1
ATOM 946 O O . SER A 1 123 ? -1.804 -0.052 -3.448 1.00 72.31 123 SER A O 1
ATOM 948 N N . VAL A 1 124 ? -0.320 1.320 -4.381 1.00 70.38 124 VAL A N 1
ATOM 949 C CA . VAL A 1 124 ? -0.860 2.539 -3.792 1.00 70.38 124 VAL A CA 1
ATOM 950 C C . VAL A 1 124 ? -2.243 2.882 -4.369 1.00 70.38 124 VAL A C 1
ATOM 952 O O . VAL A 1 124 ? -3.165 3.205 -3.614 1.00 70.38 124 VAL A O 1
ATOM 955 N N . LEU A 1 125 ? -2.414 2.773 -5.689 1.00 72.56 125 LEU A N 1
ATOM 956 C CA . LEU A 1 125 ? -3.698 2.984 -6.359 1.00 72.56 125 LEU A CA 1
ATOM 957 C C . LEU A 1 125 ? -4.754 1.979 -5.885 1.00 72.56 125 LEU A C 1
ATOM 959 O O . LEU A 1 125 ? -5.903 2.382 -5.682 1.00 72.56 125 LEU A O 1
ATOM 963 N N . ALA A 1 126 ? -4.358 0.726 -5.641 1.00 71.81 126 ALA A N 1
ATOM 964 C CA . ALA A 1 126 ? -5.194 -0.348 -5.103 1.00 71.81 126 ALA A CA 1
ATOM 965 C C . ALA A 1 126 ? -5.970 0.077 -3.845 1.00 71.81 126 ALA A C 1
ATOM 967 O O . ALA A 1 126 ? -7.158 -0.201 -3.705 1.00 71.81 126 ALA A O 1
ATOM 968 N N . PHE A 1 127 ? -5.306 0.802 -2.937 1.00 73.12 127 PHE A N 1
ATOM 969 C CA . PHE A 1 127 ? -5.910 1.293 -1.694 1.00 73.12 127 PHE A CA 1
ATOM 970 C C . PHE A 1 127 ? -6.790 2.535 -1.881 1.00 73.12 127 PHE A C 1
ATOM 972 O O . PHE A 1 127 ? -7.550 2.898 -0.977 1.00 73.12 127 PHE A O 1
ATOM 979 N N . GLN A 1 128 ? -6.664 3.236 -3.009 1.00 74.00 128 GLN A N 1
ATOM 980 C CA . GLN A 1 128 ? -7.340 4.509 -3.238 1.00 74.00 128 GLN A CA 1
ATOM 981 C C . GLN A 1 128 ? -8.668 4.362 -3.983 1.00 74.00 128 GLN A C 1
ATOM 983 O O . GLN A 1 128 ? -9.581 5.156 -3.734 1.00 74.00 128 GLN A O 1
ATOM 988 N N . PHE A 1 129 ? -8.789 3.370 -4.864 1.00 74.81 129 PHE A N 1
ATOM 989 C CA . PHE A 1 129 ? -9.950 3.208 -5.734 1.00 74.81 129 PHE A CA 1
ATOM 990 C C . PHE A 1 129 ? -10.673 1.875 -5.505 1.00 74.81 129 PHE A C 1
ATOM 992 O O . PHE A 1 129 ? -10.043 0.881 -5.153 1.00 74.81 129 PHE A O 1
ATOM 999 N N . PRO A 1 130 ? -12.002 1.827 -5.715 1.00 74.75 130 PRO A N 1
ATOM 1000 C CA . PRO A 1 130 ? -12.782 0.604 -5.562 1.00 74.75 130 PRO A CA 1
ATOM 1001 C C . PRO A 1 130 ? -12.581 -0.318 -6.775 1.00 74.75 130 PRO A C 1
ATOM 1003 O O . PRO A 1 130 ? -13.431 -0.409 -7.672 1.00 74.75 130 PRO A O 1
ATOM 1006 N N . TYR A 1 131 ? -11.442 -1.002 -6.835 1.00 75.62 131 TYR A N 1
ATOM 1007 C CA . TYR A 1 131 ? -11.192 -2.015 -7.858 1.00 75.62 131 TYR A CA 1
ATOM 1008 C C . TYR A 1 131 ? -11.962 -3.314 -7.574 1.00 75.62 131 TYR A C 1
ATOM 1010 O O . TYR A 1 131 ? -12.313 -3.591 -6.427 1.00 75.62 131 TYR A O 1
ATOM 1018 N N . PRO A 1 132 ? -12.307 -4.093 -8.614 1.00 77.25 132 PRO A N 1
ATOM 1019 C CA . PRO A 1 132 ? -12.801 -5.454 -8.434 1.00 77.25 132 PRO A CA 1
ATOM 1020 C C . PRO A 1 132 ? -11.770 -6.331 -7.713 1.00 77.25 132 PRO A C 1
ATOM 1022 O O . PRO A 1 132 ? -10.568 -6.126 -7.880 1.00 77.25 132 PRO A O 1
ATOM 1025 N N . VAL A 1 133 ? -12.252 -7.339 -6.980 1.00 76.75 133 VAL A N 1
ATOM 1026 C CA . VAL A 1 133 ? -11.387 -8.340 -6.340 1.00 76.75 133 VAL A CA 1
ATOM 1027 C C . VAL A 1 133 ? -10.507 -9.014 -7.397 1.00 76.75 133 VAL A C 1
ATOM 1029 O O . VAL A 1 133 ? -11.021 -9.485 -8.413 1.00 76.75 133 VAL A O 1
ATOM 1032 N N . GLY A 1 134 ? -9.193 -9.039 -7.172 1.00 75.62 134 GLY A N 1
ATOM 1033 C CA . GLY A 1 134 ? -8.200 -9.602 -8.092 1.00 75.62 134 GLY A CA 1
ATOM 1034 C C . GLY A 1 134 ? -7.728 -8.658 -9.207 1.00 75.62 134 GLY A C 1
ATOM 1035 O O . GLY A 1 134 ? -6.952 -9.080 -10.060 1.00 75.62 134 GLY A O 1
ATOM 1036 N N . GLN A 1 135 ? -8.181 -7.399 -9.227 1.00 77.94 135 GLN A N 1
ATOM 1037 C CA . GLN A 1 135 ? -7.735 -6.366 -10.178 1.00 77.94 135 GLN A CA 1
ATOM 1038 C C . GLN A 1 135 ? -7.162 -5.127 -9.481 1.00 77.94 135 GLN A C 1
ATOM 1040 O O . GLN A 1 135 ? -7.039 -4.070 -10.100 1.00 77.94 135 GLN A O 1
ATOM 1045 N N . GLU A 1 136 ? -6.843 -5.229 -8.193 1.00 72.00 136 GLU A N 1
ATOM 1046 C CA . GLU A 1 136 ? -6.468 -4.082 -7.371 1.00 72.00 136 GLU A CA 1
ATOM 1047 C C . GLU A 1 136 ? -5.065 -3.571 -7.690 1.00 72.00 136 GLU A C 1
ATOM 1049 O O . GLU A 1 136 ? -4.831 -2.376 -7.600 1.00 72.00 136 GLU A O 1
ATOM 1054 N N . VAL A 1 137 ? -4.148 -4.462 -8.081 1.00 66.56 137 VAL A N 1
ATOM 1055 C CA . VAL A 1 137 ? -2.759 -4.107 -8.424 1.00 66.56 137 VAL A CA 1
ATOM 1056 C C . VAL A 1 137 ? -2.525 -4.183 -9.931 1.00 66.56 137 VAL A C 1
ATOM 1058 O O . VAL A 1 137 ? -1.872 -3.323 -10.513 1.00 66.56 137 VAL A O 1
ATOM 1061 N N . VAL A 1 138 ? -3.078 -5.204 -10.588 1.00 71.44 138 VAL A N 1
ATOM 1062 C CA . VAL A 1 138 ? -2.946 -5.403 -12.034 1.00 71.44 138 VAL A CA 1
ATOM 1063 C C . VAL A 1 138 ? -4.341 -5.483 -12.634 1.00 71.44 138 VAL A C 1
ATOM 1065 O O . VAL A 1 138 ? -5.018 -6.502 -12.559 1.00 71.44 138 VAL A O 1
ATOM 1068 N N . SER A 1 139 ? -4.785 -4.377 -13.225 1.00 79.94 139 SER A N 1
ATOM 1069 C CA . SER A 1 139 ? -6.033 -4.337 -13.997 1.00 79.94 139 SER A CA 1
ATOM 1070 C C . SER A 1 139 ? -5.761 -4.553 -15.489 1.00 79.94 139 SER A C 1
ATOM 1072 O O . SER A 1 139 ? -4.674 -4.189 -15.948 1.00 79.94 139 SER A O 1
ATOM 1074 N N . PRO A 1 140 ? -6.752 -4.991 -16.287 1.00 83.75 140 PRO A N 1
ATOM 1075 C CA . PRO A 1 140 ? -6.627 -5.023 -17.744 1.00 83.75 140 PRO A CA 1
ATOM 1076 C C . PRO A 1 140 ? -6.152 -3.686 -18.332 1.00 83.75 140 PRO A C 1
ATOM 1078 O O . PRO A 1 140 ? -5.354 -3.673 -19.258 1.00 83.75 140 PRO A O 1
ATOM 1081 N N . PHE A 1 141 ? -6.571 -2.553 -17.758 1.00 84.06 141 PHE A N 1
ATOM 1082 C CA . PHE A 1 141 ? -6.132 -1.218 -18.183 1.00 84.06 141 PHE A CA 1
ATOM 1083 C C . PHE A 1 141 ? -4.653 -0.942 -17.890 1.00 84.06 141 PHE A C 1
ATOM 1085 O O . PHE A 1 141 ? -4.001 -0.248 -18.663 1.00 84.06 141 PHE A O 1
ATOM 1092 N N . ALA A 1 142 ? -4.112 -1.513 -16.812 1.00 77.62 142 ALA A N 1
ATOM 1093 C CA . ALA A 1 142 ? -2.683 -1.459 -16.516 1.00 77.62 142 ALA A CA 1
ATOM 1094 C C . ALA A 1 142 ? -1.898 -2.288 -17.539 1.00 77.62 142 ALA A C 1
ATOM 1096 O O . ALA A 1 142 ? -0.876 -1.836 -18.041 1.00 77.62 142 ALA A O 1
ATOM 1097 N N . THR A 1 143 ? -2.409 -3.468 -17.902 1.00 82.44 143 THR A N 1
ATOM 1098 C CA . THR A 1 143 ? -1.818 -4.330 -18.934 1.00 82.44 143 THR A CA 1
ATOM 1099 C C . THR A 1 143 ? -1.856 -3.675 -20.314 1.00 82.44 143 THR A C 1
ATOM 1101 O O . THR A 1 143 ? -0.847 -3.669 -21.011 1.00 82.44 143 THR A O 1
ATOM 1104 N N . TRP A 1 144 ? -2.986 -3.073 -20.697 1.00 84.38 144 TRP A N 1
ATOM 1105 C CA . TRP A 1 144 ? -3.111 -2.315 -21.946 1.00 84.38 144 TRP A CA 1
ATOM 1106 C C . TRP A 1 144 ? -2.197 -1.094 -21.964 1.00 84.38 144 TRP A C 1
ATOM 1108 O O . TRP A 1 144 ? -1.537 -0.845 -22.969 1.00 84.38 144 TRP A O 1
ATOM 1118 N N . GLY A 1 145 ? -2.115 -0.367 -20.846 1.00 80.62 145 GLY A N 1
ATOM 1119 C CA . GLY A 1 145 ? -1.167 0.726 -20.672 1.00 80.62 145 GLY A CA 1
ATOM 1120 C C . GLY A 1 145 ? 0.272 0.250 -20.856 1.00 80.62 145 GLY A C 1
ATOM 1121 O O . GLY A 1 145 ? 0.996 0.794 -21.683 1.00 80.62 145 GLY A O 1
ATOM 1122 N N . PHE A 1 146 ? 0.664 -0.822 -20.166 1.00 81.94 146 PHE A N 1
ATOM 1123 C CA . PHE A 1 146 ? 1.986 -1.423 -20.311 1.00 81.94 146 PHE A CA 1
ATOM 1124 C C . PHE A 1 146 ? 2.283 -1.792 -21.765 1.00 81.94 146 PHE A C 1
ATOM 1126 O O . PHE A 1 146 ? 3.301 -1.372 -22.301 1.00 81.94 146 PHE A O 1
ATOM 1133 N N . ALA A 1 147 ? 1.366 -2.502 -22.428 1.00 83.25 147 ALA A N 1
ATOM 1134 C CA . ALA A 1 147 ? 1.517 -2.913 -23.819 1.00 83.25 147 ALA A CA 1
ATOM 1135 C C . ALA A 1 147 ? 1.664 -1.713 -24.771 1.00 83.25 147 ALA A C 1
ATOM 1137 O O . ALA A 1 147 ? 2.530 -1.727 -25.645 1.00 83.25 147 ALA A O 1
ATOM 1138 N N . ALA A 1 148 ? 0.870 -0.655 -24.578 1.00 83.94 148 ALA A N 1
ATOM 1139 C CA . ALA A 1 148 ? 0.992 0.581 -25.347 1.00 83.94 148 ALA A CA 1
ATOM 1140 C C . ALA A 1 148 ? 2.354 1.257 -25.118 1.00 83.94 148 ALA A C 1
ATOM 1142 O O . ALA A 1 148 ? 3.021 1.644 -26.078 1.00 83.94 148 ALA A O 1
ATOM 1143 N N . GLY A 1 149 ? 2.805 1.340 -23.864 1.00 80.88 149 GLY A N 1
ATOM 1144 C CA . GLY A 1 149 ? 4.117 1.882 -23.521 1.00 80.88 149 GLY A CA 1
ATOM 1145 C C . GLY A 1 149 ? 5.272 1.037 -24.069 1.00 80.88 149 GLY A C 1
ATOM 1146 O O . GLY A 1 149 ? 6.259 1.599 -24.534 1.00 80.88 149 GLY A O 1
ATOM 1147 N N . THR A 1 150 ? 5.141 -0.293 -24.108 1.00 82.38 150 THR A N 1
ATOM 1148 C CA . THR A 1 150 ? 6.094 -1.194 -24.778 1.00 82.38 150 THR A CA 1
ATOM 1149 C C . THR A 1 150 ? 6.123 -0.953 -26.281 1.00 82.38 150 THR A C 1
ATOM 1151 O O . THR A 1 150 ? 7.205 -0.866 -26.852 1.00 82.38 150 THR A O 1
ATOM 1154 N N . GLY A 1 151 ? 4.966 -0.792 -26.926 1.00 85.19 151 GLY A N 1
ATOM 1155 C CA . GLY A 1 151 ? 4.897 -0.452 -28.347 1.00 85.19 151 GLY A CA 1
ATOM 1156 C C . GLY A 1 151 ? 5.630 0.854 -28.653 1.00 85.19 151 GLY A C 1
ATOM 1157 O O . GLY A 1 151 ? 6.479 0.890 -29.540 1.00 85.19 151 GLY A O 1
ATOM 1158 N N . LEU A 1 152 ? 5.379 1.904 -27.864 1.00 82.81 152 LEU A N 1
ATOM 1159 C CA . LEU A 1 152 ? 6.081 3.183 -28.000 1.00 82.81 152 LEU A CA 1
ATOM 1160 C C . LEU A 1 152 ? 7.583 3.059 -27.723 1.00 82.81 152 LEU A C 1
ATOM 1162 O O . LEU A 1 152 ? 8.380 3.637 -28.455 1.00 82.81 152 LEU A O 1
ATOM 1166 N N . PHE A 1 153 ? 7.975 2.281 -26.713 1.00 79.31 153 PHE A N 1
ATOM 1167 C CA . PHE A 1 153 ? 9.379 1.990 -26.428 1.00 79.31 153 PHE A CA 1
ATOM 1168 C C . PHE A 1 153 ? 10.069 1.319 -27.620 1.00 79.31 153 PHE A C 1
ATOM 1170 O O . PHE A 1 153 ? 11.147 1.751 -28.012 1.00 79.31 153 PHE A O 1
ATOM 1177 N N . VAL A 1 154 ? 9.439 0.319 -28.245 1.00 81.31 154 VAL A N 1
ATOM 1178 C CA . VAL A 1 154 ? 9.980 -0.358 -29.434 1.00 81.31 154 VAL A CA 1
ATOM 1179 C C . VAL A 1 154 ? 10.084 0.607 -30.614 1.00 81.31 154 VAL A C 1
ATOM 1181 O O . VAL A 1 154 ? 11.125 0.661 -31.262 1.00 81.31 154 VAL A O 1
ATOM 1184 N N . VAL A 1 155 ? 9.049 1.412 -30.870 1.00 82.06 155 VAL A N 1
ATOM 1185 C CA . VAL A 1 155 ? 9.068 2.434 -31.933 1.00 82.06 155 VAL A CA 1
ATOM 1186 C C . VAL A 1 155 ? 10.224 3.416 -31.725 1.00 82.06 155 VAL A C 1
ATOM 1188 O O . VAL A 1 155 ? 10.937 3.738 -32.672 1.00 82.06 155 VAL A O 1
ATOM 1191 N N . GLN A 1 156 ? 10.451 3.847 -30.485 1.00 76.25 156 GLN A N 1
ATOM 1192 C CA . GLN A 1 156 ? 11.529 4.773 -30.144 1.00 76.25 156 GLN A CA 1
ATOM 1193 C C . GLN A 1 156 ? 12.917 4.117 -30.136 1.00 76.25 156 GLN A C 1
ATOM 1195 O O . GLN A 1 156 ? 13.913 4.753 -30.472 1.00 76.25 156 GLN A O 1
ATOM 1200 N N . ALA A 1 157 ? 13.003 2.830 -29.802 1.00 70.06 157 ALA A N 1
ATOM 1201 C CA . ALA A 1 157 ? 14.227 2.057 -29.961 1.00 70.06 157 ALA A CA 1
ATOM 1202 C C . ALA A 1 157 ? 14.635 1.955 -31.435 1.00 70.06 157 ALA A C 1
ATOM 1204 O O . ALA A 1 157 ? 15.809 2.120 -31.760 1.00 70.06 157 ALA A O 1
ATOM 1205 N N . LEU A 1 158 ? 13.661 1.767 -32.329 1.00 79.50 158 LEU A N 1
ATOM 1206 C CA . LEU A 1 158 ? 13.881 1.719 -33.775 1.00 79.50 158 LEU A CA 1
ATOM 1207 C C . LEU A 1 158 ? 14.183 3.097 -34.386 1.00 79.50 158 LEU A C 1
ATOM 1209 O O . LEU A 1 158 ? 14.878 3.162 -35.396 1.00 79.50 158 LEU A O 1
ATOM 1213 N N . SER A 1 159 ? 13.708 4.193 -33.783 1.00 76.62 159 SER A N 1
ATOM 1214 C CA . SER A 1 159 ? 13.983 5.564 -34.246 1.00 76.62 159 SER A CA 1
ATOM 1215 C C . SER A 1 159 ? 15.369 6.091 -33.847 1.00 76.62 159 SER A C 1
ATOM 1217 O O . SER A 1 159 ? 15.737 7.198 -34.235 1.00 76.62 159 SER A O 1
ATOM 1219 N N . GLY A 1 160 ? 16.147 5.322 -33.076 1.00 62.91 160 GLY A N 1
ATOM 1220 C CA . GLY A 1 160 ? 17.454 5.739 -32.560 1.00 62.91 160 GLY A CA 1
ATOM 1221 C C . GLY A 1 160 ? 17.391 6.574 -31.274 1.00 62.91 160 GLY A C 1
ATOM 1222 O O . GLY A 1 160 ? 18.433 6.890 -30.708 1.00 62.91 160 GLY A O 1
ATOM 1223 N N . ALA A 1 161 ? 16.195 6.864 -30.752 1.00 61.56 161 ALA A N 1
ATOM 1224 C CA . ALA A 1 161 ? 15.984 7.557 -29.474 1.00 61.56 161 ALA A CA 1
ATOM 1225 C C . ALA A 1 161 ? 15.934 6.600 -28.253 1.00 61.56 161 ALA A C 1
ATOM 1227 O O . ALA A 1 161 ? 15.589 6.999 -27.138 1.00 61.56 161 ALA A O 1
ATOM 1228 N N . GLY A 1 162 ? 16.256 5.317 -28.460 1.00 54.56 162 GLY A N 1
ATOM 1229 C CA . GLY A 1 162 ? 15.838 4.183 -27.625 1.00 54.56 162 GLY A CA 1
ATOM 1230 C C . GLY A 1 162 ? 16.254 4.168 -26.158 1.00 54.56 162 GLY A C 1
ATOM 1231 O O . GLY A 1 162 ? 15.584 3.529 -25.349 1.00 54.56 162 GLY A O 1
ATOM 1232 N N . ALA A 1 163 ? 17.323 4.866 -25.782 1.00 57.75 163 ALA A N 1
ATOM 1233 C CA . ALA A 1 163 ? 17.806 4.852 -24.403 1.00 57.75 163 ALA A CA 1
ATOM 1234 C C . ALA A 1 163 ? 17.025 5.797 -23.474 1.00 57.75 163 ALA A C 1
ATOM 1236 O O . ALA A 1 163 ? 17.017 5.583 -22.271 1.00 57.75 163 ALA A O 1
ATOM 1237 N N . GLY A 1 164 ? 16.322 6.808 -23.996 1.00 61.22 164 GLY A N 1
ATOM 1238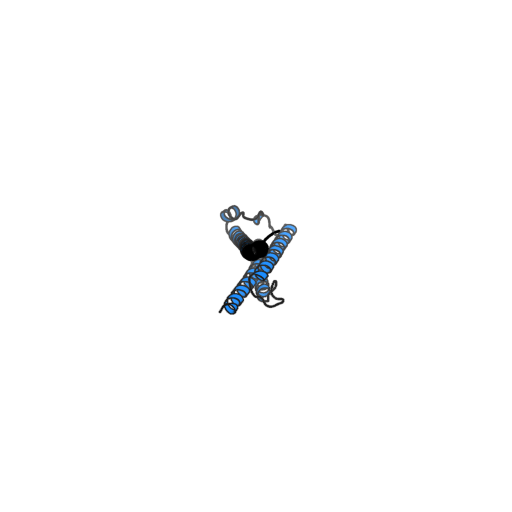 C CA . GLY A 1 164 ? 15.621 7.799 -23.163 1.00 61.22 164 GLY A CA 1
ATOM 1239 C C . GLY A 1 164 ? 14.225 7.380 -22.686 1.00 61.22 164 GLY A C 1
ATOM 1240 O O . GLY A 1 164 ? 13.586 8.109 -21.932 1.00 61.22 164 GLY A O 1
ATOM 1241 N N . VAL A 1 165 ? 13.720 6.230 -23.142 1.00 66.19 165 VAL A N 1
ATOM 1242 C CA . VAL A 1 165 ? 12.283 5.887 -23.099 1.00 66.19 165 VAL A CA 1
ATOM 1243 C C . VAL A 1 165 ? 11.956 4.569 -22.387 1.00 66.19 165 VAL A C 1
ATOM 1245 O O . VAL A 1 165 ? 10.811 4.119 -22.410 1.00 66.19 165 VAL A O 1
ATOM 1248 N N . TRP A 1 166 ? 12.929 3.942 -21.723 1.00 67.50 166 TRP A N 1
ATOM 1249 C CA . TRP A 1 166 ? 12.769 2.663 -21.004 1.00 67.50 166 TRP A CA 1
ATOM 1250 C C . TRP A 1 166 ? 11.662 2.676 -19.935 1.00 67.50 166 TRP A C 1
ATOM 1252 O O . TRP A 1 166 ? 11.141 1.629 -19.558 1.00 67.50 166 TRP A O 1
ATOM 1262 N N . TRP A 1 167 ? 11.277 3.861 -19.460 1.00 71.38 167 TRP A N 1
ATOM 1263 C CA . TRP A 1 167 ? 10.238 4.073 -18.455 1.00 71.38 167 TRP A CA 1
ATOM 1264 C C . TRP A 1 167 ? 8.807 4.075 -19.025 1.00 71.38 167 TRP A C 1
ATOM 1266 O O . TRP A 1 167 ? 7.852 3.977 -18.248 1.00 71.38 167 TRP A O 1
ATOM 1276 N N . LEU A 1 168 ? 8.629 4.158 -20.355 1.00 75.38 168 LEU A N 1
ATOM 1277 C CA . LEU A 1 168 ? 7.311 4.257 -21.002 1.00 75.38 168 LEU A CA 1
ATOM 1278 C C . LEU A 1 168 ? 6.345 3.120 -20.622 1.00 75.38 168 LEU A C 1
ATOM 1280 O O . LEU A 1 168 ? 5.210 3.435 -20.256 1.00 75.38 168 LEU A O 1
ATOM 1284 N N . PRO A 1 169 ? 6.735 1.826 -20.650 1.00 76.38 169 PRO A N 1
ATOM 1285 C CA . PRO A 1 169 ? 5.820 0.735 -20.300 1.00 76.38 169 PRO A CA 1
ATOM 1286 C C . PRO A 1 169 ? 5.253 0.890 -18.885 1.00 76.38 169 PRO A C 1
ATOM 1288 O O . PRO A 1 169 ? 4.043 0.833 -18.669 1.00 76.38 169 PRO A O 1
ATOM 1291 N N . SER A 1 170 ? 6.129 1.169 -17.922 1.00 76.31 170 SER A N 1
ATOM 1292 C CA . SER A 1 170 ? 5.775 1.345 -16.515 1.00 76.31 170 SER A CA 1
ATOM 1293 C C . SER A 1 170 ? 4.881 2.566 -16.290 1.00 76.31 170 SER A C 1
ATOM 1295 O O . SER A 1 170 ? 3.872 2.474 -15.590 1.00 76.31 170 SER A O 1
ATOM 1297 N N . ALA A 1 171 ? 5.202 3.702 -16.913 1.00 75.06 171 ALA A N 1
ATOM 1298 C CA . ALA A 1 171 ? 4.407 4.919 -16.777 1.00 75.06 171 ALA A CA 1
ATOM 1299 C C . ALA A 1 171 ? 2.998 4.755 -17.361 1.00 75.06 171 ALA A C 1
ATOM 1301 O O . ALA A 1 171 ? 2.014 5.082 -16.695 1.00 75.06 171 ALA A O 1
ATOM 1302 N N . PHE A 1 172 ? 2.875 4.192 -18.566 1.00 80.94 172 PHE A N 1
ATOM 1303 C CA . PHE A 1 172 ? 1.568 3.970 -19.181 1.00 80.94 172 PHE A CA 1
ATOM 1304 C C . PHE A 1 172 ? 0.734 2.939 -18.412 1.00 80.94 172 PHE A C 1
ATOM 1306 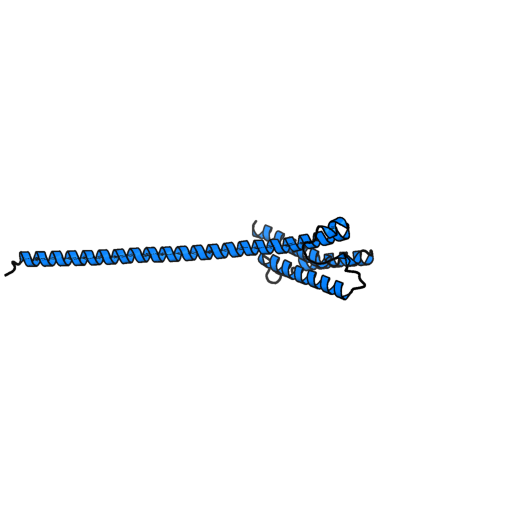O O . PHE A 1 172 ? -0.484 3.095 -18.328 1.00 80.94 172 PHE A O 1
ATOM 1313 N N . ALA A 1 173 ? 1.359 1.931 -17.794 1.00 78.81 173 ALA A N 1
ATOM 1314 C CA . ALA A 1 173 ? 0.663 0.995 -16.912 1.00 78.81 173 ALA A CA 1
ATOM 1315 C C . ALA A 1 173 ? 0.030 1.706 -15.703 1.00 78.81 173 ALA A C 1
ATOM 1317 O O . ALA A 1 173 ? -1.152 1.508 -15.413 1.00 78.81 173 ALA A O 1
ATOM 1318 N N . VAL A 1 174 ? 0.793 2.578 -15.031 1.00 77.62 174 VAL A N 1
ATOM 1319 C CA . VAL A 1 174 ? 0.311 3.371 -13.888 1.00 77.62 174 VAL A CA 1
ATOM 1320 C C . VAL A 1 174 ? -0.805 4.326 -14.315 1.00 77.62 174 VAL A C 1
ATOM 1322 O O . VAL A 1 174 ? -1.832 4.398 -13.640 1.00 77.62 174 VAL A O 1
ATOM 1325 N N . VAL A 1 175 ? -0.652 5.018 -15.450 1.00 81.75 175 VAL A N 1
ATOM 1326 C CA . VAL A 1 175 ? -1.671 5.937 -15.989 1.00 81.75 175 VAL A CA 1
ATOM 1327 C C . VAL A 1 175 ? -2.954 5.193 -16.358 1.00 81.75 175 VAL A C 1
ATOM 1329 O O . VAL A 1 175 ? -4.040 5.628 -15.976 1.00 81.75 175 VAL A O 1
ATOM 1332 N N . GLY A 1 176 ? -2.847 4.057 -17.051 1.00 78.00 176 GLY A N 1
ATOM 1333 C CA . GLY A 1 176 ? -3.998 3.233 -17.420 1.00 78.00 176 GLY A CA 1
ATOM 1334 C C . GLY A 1 176 ? -4.761 2.736 -16.193 1.00 78.00 176 GLY A C 1
ATOM 1335 O O . GLY A 1 176 ? -5.990 2.825 -16.139 1.00 78.00 176 GLY A O 1
ATOM 1336 N N . HIS A 1 177 ? -4.037 2.286 -15.167 1.00 81.06 177 HIS A N 1
ATOM 1337 C CA . HIS A 1 177 ? -4.643 1.859 -13.911 1.00 81.06 177 HIS A CA 1
ATOM 1338 C C . HIS A 1 177 ? -5.306 3.021 -13.162 1.00 81.06 177 HIS A C 1
ATOM 1340 O O . HIS A 1 177 ? -6.464 2.913 -12.768 1.00 81.06 177 HIS A O 1
ATOM 1346 N N . LEU A 1 178 ? -4.623 4.163 -13.037 1.00 81.38 178 LEU A N 1
ATOM 1347 C CA . LEU A 1 178 ? -5.158 5.372 -12.409 1.00 81.38 178 LEU A CA 1
ATOM 1348 C C . LEU A 1 178 ? -6.440 5.856 -13.102 1.00 81.38 178 LEU A C 1
ATOM 1350 O O . LEU A 1 178 ? -7.427 6.146 -12.426 1.00 81.38 178 LEU A O 1
ATOM 1354 N N . ALA A 1 179 ? -6.452 5.915 -14.437 1.00 82.81 179 ALA A N 1
ATOM 1355 C CA . ALA A 1 179 ? -7.625 6.312 -15.212 1.00 82.81 179 ALA A CA 1
ATOM 1356 C C . ALA A 1 179 ? -8.812 5.370 -14.957 1.00 82.81 179 ALA A C 1
ATOM 1358 O O . ALA A 1 179 ? -9.940 5.828 -14.752 1.00 82.81 179 ALA A O 1
ATOM 1359 N N . TYR A 1 180 ? -8.552 4.060 -14.889 1.00 83.19 180 TYR A N 1
ATOM 1360 C CA . TYR A 1 180 ? -9.567 3.070 -14.539 1.00 83.19 180 TYR A CA 1
ATOM 1361 C C . TYR A 1 180 ? -10.099 3.255 -13.111 1.00 83.19 180 TYR A C 1
ATOM 1363 O O . TYR A 1 180 ? -11.314 3.218 -12.894 1.00 83.19 180 TYR A O 1
ATOM 1371 N N . GLY A 1 181 ? -9.214 3.515 -12.146 1.00 79.81 181 GLY A N 1
ATOM 1372 C CA . GLY A 1 181 ? -9.580 3.809 -10.763 1.00 79.81 181 GLY A CA 1
ATOM 1373 C C . GLY A 1 181 ? -10.481 5.035 -10.646 1.00 79.81 181 GLY A C 1
ATOM 1374 O O . GLY A 1 181 ? -11.534 4.965 -10.007 1.00 79.81 181 GLY A O 1
ATOM 1375 N N . ILE A 1 182 ? -10.124 6.134 -11.318 1.00 81.75 182 ILE A N 1
ATOM 1376 C CA . ILE A 1 182 ? -10.928 7.365 -11.361 1.00 81.75 182 ILE A CA 1
ATOM 1377 C C . ILE A 1 182 ? -12.307 7.079 -11.960 1.00 81.75 182 ILE A C 1
ATOM 1379 O O . ILE A 1 182 ? -13.315 7.434 -11.355 1.00 81.75 182 ILE A O 1
ATOM 1383 N N . TYR A 1 183 ? -12.364 6.389 -13.099 1.00 84.38 183 TYR A N 1
ATOM 1384 C CA . TYR A 1 183 ? -13.617 6.023 -13.761 1.00 84.38 183 TYR A CA 1
ATOM 1385 C C . TYR A 1 183 ? -14.538 5.157 -12.884 1.00 84.38 183 TYR A C 1
ATOM 1387 O O . TYR A 1 183 ? -15.756 5.335 -12.865 1.00 84.38 183 TYR A O 1
ATOM 1395 N N . ARG A 1 184 ? -13.975 4.218 -12.118 1.00 80.62 184 ARG A N 1
ATOM 1396 C CA . ARG A 1 184 ? -14.735 3.426 -11.137 1.00 80.62 184 ARG A CA 1
ATOM 1397 C C . ARG A 1 184 ? -15.189 4.281 -9.958 1.00 80.62 184 ARG A C 1
ATOM 1399 O O . ARG A 1 184 ? -16.326 4.151 -9.514 1.00 80.62 184 ARG A O 1
ATOM 1406 N N . GLY A 1 185 ? -14.322 5.165 -9.472 1.00 74.88 185 GLY A N 1
ATOM 1407 C CA . GLY A 1 185 ? -14.618 6.084 -8.378 1.00 74.88 185 GLY A CA 1
ATOM 1408 C C . GLY A 1 185 ? -15.733 7.078 -8.705 1.00 74.88 185 GLY A C 1
ATOM 1409 O O . GLY A 1 185 ? -16.527 7.393 -7.824 1.00 74.88 185 GLY A O 1
ATOM 1410 N N . THR A 1 186 ? -15.842 7.541 -9.953 1.00 78.50 186 THR A N 1
ATOM 1411 C CA . THR A 1 186 ? -16.945 8.417 -10.382 1.00 78.50 186 THR A CA 1
ATOM 1412 C C . THR A 1 186 ? -18.269 7.665 -10.497 1.00 78.50 186 THR A C 1
ATOM 1414 O O . THR A 1 186 ? -19.298 8.226 -10.149 1.00 78.50 186 THR A O 1
ATOM 1417 N N . ARG A 1 187 ? -18.255 6.386 -10.900 1.00 77.88 187 ARG A N 1
ATOM 1418 C CA . ARG A 1 187 ? -19.463 5.539 -10.956 1.00 77.88 187 ARG A CA 1
ATOM 1419 C C . ARG A 1 187 ? -19.937 4.994 -9.612 1.00 77.88 187 ARG A C 1
ATOM 1421 O O . ARG A 1 187 ? -21.096 4.637 -9.495 1.00 77.88 187 ARG A O 1
ATOM 1428 N N . ALA A 1 188 ? -19.049 4.859 -8.631 1.00 67.56 188 ALA A N 1
ATOM 1429 C CA . ALA A 1 188 ? -19.424 4.392 -7.295 1.00 67.56 188 ALA A CA 1
ATOM 1430 C C . ALA A 1 188 ? -19.998 5.513 -6.408 1.00 67.56 188 ALA A C 1
ATOM 1432 O O . ALA A 1 188 ? -20.665 5.220 -5.421 1.00 67.56 188 ALA A O 1
ATOM 1433 N N . ASN A 1 189 ? -19.702 6.776 -6.734 1.00 57.03 189 ASN A N 1
ATOM 1434 C CA . ASN A 1 189 ? -20.121 7.955 -5.969 1.00 57.03 189 ASN A CA 1
ATOM 1435 C C . ASN A 1 189 ? -21.238 8.774 -6.648 1.00 57.03 189 ASN A C 1
ATOM 1437 O O . ASN A 1 189 ? -21.615 9.812 -6.105 1.00 57.03 189 ASN A O 1
ATOM 1441 N N . GLY A 1 190 ? -21.711 8.357 -7.825 1.00 46.62 190 GLY A N 1
ATOM 1442 C CA . GLY A 1 190 ? -22.841 8.956 -8.544 1.00 46.62 190 GLY A CA 1
ATOM 1443 C C . GLY A 1 190 ? -23.996 7.977 -8.612 1.00 46.62 190 GLY A C 1
ATOM 1444 O O . GLY A 1 190 ? -25.147 8.445 -8.499 1.00 46.62 190 GLY A O 1
#

Radius of gyration: 34.67 Å; chains: 1; bounding box: 66×32×117 Å

Sequence (190 aa):
MLSNRMLALVLLVDAAADTARDEAAAERQRRDARVTEQWRARQRQAADLRRRVLIRAGRLAVRAVVLAFLVSASGAMAAAFSDDVADTVWFAAYDVRSVTFSDFVSLWLYASIALLSAVAALSVLAFQFPYPVGQEVVSPFATWGFAAGTGLFVVQALSGAGAGVWWLPSAFAVVGHLAYGIYRGTRANG

pLDDT: mean 73.1, std 13.67, range [44.03, 94.0]

Foldseek 3Di:
DDDPVNVVVVVVVVVVVVVVVVVVVVVVVVVVVVVVVVVVVVVVVVVVVVVVVCVVVLLVVLVVLLVLLVLVLVLLVVVLVDVVSVVVSPSDDDDLVVQDVVPVVVLVVVLVVLQVSLQSNQLSLLVVFPDDPPPSRPHVQLVVQLVVLVVVLVVCVVVVSNSSRSNRSSVRSSVSSNVVRVVRVVVVVD